Protein AF-A0A9D5JNV3-F1 (afdb_monomer)

Mean predicted aligned error: 13.71 Å

Nearest PDB structures (foldseek):
  7oz8-assembly1_AAA  TM=7.982E-01  e=1.617E-04  Bacteroides thetaiotaomicron VPI-5482
  7p24-assembly1_AAA  TM=8.445E-01  e=1.492E-03  Bacteroides thetaiotaomicron VPI-5482
  3ikv-assembly1_B  TM=6.477E-01  e=2.279E-01  Thermus thermophilus HB27
  1xcb-assembly1_B  TM=6.392E-01  e=4.090E-01  Thermus aquaticus
  3il2-assembly1_A  TM=6.819E-01  e=6.159E-01  Thermus thermophilus HB27

Foldseek 3Di:
DDPVVVQVVVVVVLLVVVLVVLVVVLVQAQEEEEEDLFVLVVVCPVSHDNVSHHYQAYEYCDCPPPPQDRPNHGYDYLLCLLVTDCVRYKYKYKAFLLCVVLVVVLCVLLVDDWDKAARARPPPVDGSRIIITIDGPDDDPPCCSLSSNSVSLSSCCLFPVPVSLVSCVVVVNCPPVNCLVVVLVVLQVVCVVPPDAFAEAEAEPPDDLCCDVCSPNPDNPHVPVNVCPVVDDDDNDDDFLDPDDLQSLLCQFQVDHCVPQQQPDDPPGAGDPPGHTVLLVVVVVFAQEAEFAQFQSCDCVRVNCPNHPYYYYHDNPDRGGNAQSSSVVVRSVSDDSPTRYYYYYYHHCNPPPVPPCSSVRPDPDPD

Solvent-accessible surface area (backbone atoms only — not comparable to full-atom values): 20911 Å² total; per-residue (Å²): 131,54,72,66,61,54,47,56,49,53,54,50,52,55,52,51,55,51,45,52,50,50,49,56,48,33,76,76,25,52,29,30,35,36,32,44,74,42,54,60,40,51,51,48,64,74,76,41,82,58,83,73,42,42,76,77,43,32,30,22,87,57,35,65,50,71,87,27,37,56,95,89,34,60,37,34,40,54,87,51,57,84,77,55,89,59,81,59,24,27,37,37,38,50,42,40,50,77,45,40,70,59,52,52,50,45,35,63,74,64,74,55,82,59,55,77,45,78,46,80,46,79,80,80,84,50,75,48,51,34,21,44,37,36,40,77,52,69,99,55,84,91,61,55,61,63,48,54,51,49,52,35,45,47,51,27,44,66,73,38,54,76,60,26,56,62,50,44,66,72,68,68,58,73,46,74,72,43,46,52,50,52,47,48,53,49,46,58,61,64,42,74,73,48,97,60,78,67,45,80,46,80,41,64,38,76,64,52,65,76,65,26,30,75,64,69,25,96,51,87,67,30,65,71,62,42,65,42,50,86,79,48,93,74,76,93,84,76,81,75,85,41,96,46,68,50,30,32,52,48,22,69,39,49,78,37,54,35,92,72,52,56,20,73,70,67,100,84,40,35,34,53,88,85,58,69,33,54,44,36,58,41,37,77,72,57,30,48,22,36,35,26,30,11,40,46,69,53,26,56,90,31,46,62,46,74,36,39,80,39,74,47,50,21,56,83,91,52,100,47,63,40,55,52,62,52,43,49,51,62,50,57,70,70,64,62,92,87,47,46,39,36,36,41,39,38,28,31,79,62,35,84,78,80,59,72,52,61,49,78,67,52,81,85,66,92,124

Secondary structure (DSSP, 8-state):
--HHHHHHHHHHHHHHHHHHHHHHHHHH-SEEEEE--SHHHHHHHHHS--TTSEEEEEE-S-TTGGGGEETTEEEE-GGGGGGS--TTEEEEEEE-GGGHHHHHHHHHHHTS-EEEEEE---SSSS---EEEEEE-----TTTHHHHHHHHHHHHHHHH-HHHHHHHHHHTT--SHHHHHHHHHHHHHHHGGGSSS--EEEEEETT--GGGSGGGT-SS---HHHHHHHTTS---S----S-SSHHHHHHHHHHSS-HHHHS--SSTT----TTS--HHHHHHHTT-EEEEEESSGGG-GGGT--TT-SEEE---SSS--PPPHHHHHHHHHHT--SSS-EEEEEEE-TTSSS---GGGTS--S---

Sequence (367 aa):
MDKEAIREFVRKECLSFIQEKINRIAERHKNIILFGAGHHAEYLLENFDFSALSIKAVVDSDPNRHSKFFFNHPILPPEKINEIDTDDTGIIIMAYESQRGMVEQLNSTLNKDMDIFTVYDKEKGESMDCSLYFYNMSKSSGNDRNILEKISAGYYTMCDYRNASGYLSKAGLEDGLLRDIENKEKIIKERFQNKRPNICLVILDCVRAKNLSCYGYGRRTSPFIDSLKSKSLFFENAFSNSNWTLPGHSTILTGKIPSHHGAWGGIKSYLSEKEERFPEVLQSKGYNTIGCFSITFMNQAFGTSKGFDFYEQGPIEDIIINPASLIMHRALEKVTSDKPFFMMLNFADAHSPFKSLMHRWGTPLAD

Structure (mmCIF, N/CA/C/O backbone):
data_AF-A0A9D5JNV3-F1
#
_entry.id   AF-A0A9D5JNV3-F1
#
loop_
_atom_site.group_PDB
_atom_site.id
_atom_site.type_symbol
_atom_site.label_atom_id
_atom_site.label_alt_id
_atom_site.label_comp_id
_atom_site.label_asym_id
_atom_site.label_entity_id
_atom_site.label_seq_id
_atom_site.pdbx_PDB_ins_code
_atom_site.Cartn_x
_atom_site.Cartn_y
_atom_site.Cartn_z
_atom_site.occupancy
_atom_site.B_iso_or_equiv
_atom_site.auth_seq_id
_atom_site.auth_comp_id
_atom_site.auth_asym_id
_atom_site.auth_atom_id
_atom_site.pdbx_PDB_model_num
ATOM 1 N N . MET A 1 1 ? 28.264 10.317 30.393 1.00 55.28 1 MET A N 1
ATOM 2 C CA . MET A 1 1 ? 27.012 9.554 30.557 1.00 55.28 1 MET A CA 1
ATOM 3 C C . MET A 1 1 ? 27.074 8.367 29.619 1.00 55.28 1 MET A C 1
ATOM 5 O O . MET A 1 1 ? 27.410 8.561 28.456 1.00 55.28 1 MET A O 1
ATOM 9 N N . ASP A 1 2 ? 26.858 7.167 30.148 1.00 70.25 2 ASP A N 1
ATOM 10 C CA . ASP A 1 2 ? 26.790 5.933 29.366 1.00 70.25 2 ASP A CA 1
ATOM 11 C C . ASP A 1 2 ? 25.653 6.029 28.334 1.00 70.25 2 ASP A C 1
ATOM 13 O O . ASP A 1 2 ? 24.608 6.620 28.615 1.00 70.25 2 ASP A O 1
ATOM 17 N N . LYS A 1 3 ? 25.857 5.478 27.133 1.00 42.06 3 LYS A N 1
ATOM 18 C CA . LYS A 1 3 ? 24.821 5.426 26.096 1.00 42.06 3 LYS A CA 1
ATOM 19 C C . LYS A 1 3 ? 23.585 4.694 26.607 1.00 42.06 3 LYS A C 1
ATOM 21 O O . LYS A 1 3 ? 22.487 5.078 26.239 1.00 42.06 3 LYS A O 1
ATOM 26 N N . GLU A 1 4 ? 23.756 3.691 27.461 1.00 46.19 4 GLU A N 1
ATOM 27 C CA . GLU A 1 4 ? 22.652 2.940 28.066 1.00 46.19 4 GLU A CA 1
ATOM 28 C C . GLU A 1 4 ? 21.863 3.782 29.082 1.00 46.19 4 GLU A C 1
ATOM 30 O O . GLU A 1 4 ? 20.638 3.823 29.033 1.00 46.19 4 GLU A O 1
ATOM 35 N N . ALA A 1 5 ? 22.551 4.593 29.887 1.00 48.00 5 ALA A N 1
ATOM 36 C CA . ALA A 1 5 ? 21.908 5.522 30.818 1.00 48.00 5 ALA A CA 1
ATOM 37 C C . ALA A 1 5 ? 21.157 6.671 30.111 1.00 48.00 5 ALA A C 1
ATOM 39 O O . ALA A 1 5 ? 20.115 7.115 30.586 1.00 48.00 5 ALA A O 1
ATOM 40 N N . ILE A 1 6 ? 21.668 7.160 28.971 1.00 43.31 6 ILE A N 1
ATOM 41 C CA . ILE A 1 6 ? 20.959 8.150 28.136 1.00 43.31 6 ILE A CA 1
ATOM 42 C C . ILE A 1 6 ? 19.683 7.542 27.549 1.00 43.31 6 ILE A C 1
ATOM 44 O O . ILE A 1 6 ? 18.651 8.206 27.515 1.00 43.31 6 ILE A O 1
ATOM 48 N N . ARG A 1 7 ? 19.760 6.288 27.100 1.00 53.19 7 ARG A N 1
ATOM 49 C CA . ARG A 1 7 ? 18.644 5.550 26.498 1.00 53.19 7 ARG A CA 1
ATOM 50 C C . ARG A 1 7 ? 17.494 5.351 27.475 1.00 53.19 7 ARG A C 1
ATOM 52 O O . ARG A 1 7 ? 16.372 5.790 27.241 1.00 53.19 7 ARG A O 1
ATOM 59 N N . GLU A 1 8 ? 17.810 4.804 28.643 1.00 56.25 8 GLU A N 1
ATOM 60 C CA . GLU A 1 8 ? 16.819 4.564 29.688 1.00 56.25 8 GLU A CA 1
ATOM 61 C C . GLU A 1 8 ? 16.176 5.867 30.191 1.00 56.25 8 GLU A C 1
ATOM 63 O O . GLU A 1 8 ? 14.972 5.909 30.456 1.00 56.25 8 GLU A O 1
ATOM 68 N N . PHE A 1 9 ? 16.945 6.960 30.232 1.00 51.31 9 PHE A N 1
ATOM 69 C CA . PHE A 1 9 ? 16.423 8.293 30.524 1.00 51.31 9 PHE A CA 1
ATOM 70 C C . PHE A 1 9 ? 15.427 8.779 29.456 1.00 51.31 9 PHE A C 1
ATOM 72 O O . PHE A 1 9 ? 14.311 9.157 29.803 1.00 51.31 9 PHE A O 1
ATOM 79 N N . VAL A 1 10 ? 15.780 8.719 28.165 1.00 49.25 10 VAL A N 1
ATOM 80 C CA . VAL A 1 10 ? 14.889 9.145 27.065 1.00 49.25 10 VAL A CA 1
ATOM 81 C C . VAL A 1 10 ? 13.609 8.311 27.035 1.00 49.25 10 VAL A C 1
ATOM 83 O O . VAL A 1 10 ? 12.517 8.872 26.946 1.00 49.25 10 VAL A O 1
ATOM 86 N N . ARG A 1 11 ? 13.720 6.986 27.183 1.00 58.88 11 ARG A N 1
ATOM 87 C CA . ARG A 1 11 ? 12.570 6.076 27.269 1.00 58.88 11 ARG A CA 1
ATOM 88 C C . ARG A 1 11 ? 11.627 6.482 28.403 1.00 58.88 11 ARG A C 1
ATOM 90 O O . ARG A 1 11 ? 10.422 6.585 28.190 1.00 58.88 11 ARG A O 1
ATOM 97 N N . LYS A 1 12 ? 12.163 6.737 29.599 1.00 66.00 12 LYS A N 1
ATOM 98 C CA . LYS A 1 12 ? 11.369 7.118 30.774 1.00 66.00 12 LYS A CA 1
ATOM 99 C C . LYS A 1 12 ? 10.653 8.459 30.586 1.00 66.00 12 LYS A C 1
ATOM 101 O O . LYS A 1 12 ? 9.480 8.560 30.937 1.00 66.00 12 LYS A O 1
ATOM 106 N N . GLU A 1 13 ? 11.318 9.449 29.993 1.00 61.69 13 GLU A N 1
ATOM 107 C CA . GLU A 1 13 ? 10.718 10.755 29.688 1.00 61.69 13 GLU A CA 1
ATOM 108 C C . GLU A 1 13 ? 9.599 10.640 28.638 1.00 61.69 13 GLU A C 1
ATOM 110 O O . GLU A 1 13 ? 8.513 11.186 28.835 1.00 61.69 13 GLU A O 1
ATOM 115 N N . CYS A 1 14 ? 9.807 9.871 27.560 1.00 59.84 14 CYS A N 1
ATOM 116 C CA . CYS A 1 14 ? 8.775 9.621 26.548 1.00 59.84 14 CYS A CA 1
ATOM 117 C C . CYS A 1 14 ? 7.548 8.917 27.140 1.00 59.84 14 CYS A C 1
ATOM 119 O O . CYS A 1 14 ? 6.417 9.340 26.893 1.00 59.84 14 CYS A O 1
ATOM 121 N N . LEU A 1 15 ? 7.763 7.874 27.949 1.00 68.12 15 LEU A N 1
ATOM 122 C CA . LEU A 1 15 ? 6.672 7.157 28.606 1.00 68.12 15 LEU A CA 1
ATOM 123 C C . LEU A 1 15 ? 5.908 8.071 29.581 1.00 68.12 15 LEU A C 1
ATOM 125 O O . LEU A 1 15 ? 4.679 8.103 29.571 1.00 68.12 15 LEU A O 1
ATOM 129 N N . SER A 1 16 ? 6.624 8.873 30.375 1.00 69.69 16 SER A N 1
ATOM 130 C CA . SER A 1 16 ? 6.013 9.833 31.301 1.00 69.69 16 SER A CA 1
ATOM 131 C C . SER A 1 16 ? 5.174 10.886 30.574 1.00 69.69 16 SER A C 1
ATOM 133 O O . SER A 1 16 ? 4.069 11.201 31.013 1.00 69.69 16 SER A O 1
ATOM 135 N N . PHE A 1 17 ? 5.666 11.409 29.447 1.00 67.75 17 PHE A N 1
ATOM 136 C CA . PHE A 1 17 ? 4.943 12.395 28.645 1.00 67.75 17 PHE A CA 1
ATOM 137 C C . PHE A 1 17 ? 3.610 11.844 28.129 1.00 67.75 17 PHE A C 1
ATOM 139 O O . PHE A 1 17 ? 2.583 12.514 28.215 1.00 67.75 17 PHE A O 1
ATOM 146 N N . ILE A 1 18 ? 3.603 10.612 27.619 1.00 67.81 18 ILE A N 1
ATOM 147 C CA . ILE A 1 18 ? 2.387 9.978 27.093 1.00 67.81 18 ILE A CA 1
ATOM 148 C C . ILE A 1 18 ? 1.414 9.649 28.226 1.00 67.81 18 ILE A C 1
ATOM 150 O O . ILE A 1 18 ? 0.221 9.921 28.092 1.00 67.81 18 ILE A O 1
ATOM 154 N N . GLN A 1 19 ? 1.908 9.150 29.363 1.00 79.06 19 GLN A N 1
ATOM 155 C CA . GLN A 1 19 ? 1.065 8.909 30.533 1.00 79.06 19 GLN A CA 1
ATOM 156 C C . GLN A 1 19 ? 0.380 10.196 31.009 1.00 79.06 19 GLN A C 1
ATOM 158 O O . GLN A 1 19 ? -0.810 10.191 31.317 1.00 79.06 19 GLN A O 1
ATOM 163 N N . GLU A 1 20 ? 1.093 11.325 31.017 1.00 77.06 20 GLU A N 1
ATOM 164 C CA . GLU A 1 20 ? 0.506 12.623 31.355 1.00 77.06 20 GLU A CA 1
ATOM 165 C C . GLU A 1 20 ? -0.632 13.000 30.392 1.00 77.06 20 GLU A C 1
ATOM 167 O O . GLU A 1 20 ? -1.662 13.526 30.815 1.00 77.06 20 GLU A O 1
ATOM 172 N N . LYS A 1 21 ? -0.491 12.702 29.095 1.00 73.12 21 LYS A N 1
ATOM 173 C CA . LYS A 1 21 ? -1.556 12.938 28.108 1.00 73.12 21 LYS A CA 1
ATOM 174 C C . LYS A 1 21 ? -2.770 12.046 28.338 1.00 73.12 21 LYS A C 1
ATOM 176 O O . LYS A 1 21 ? -3.885 12.560 28.310 1.00 73.12 21 LYS A O 1
ATOM 181 N N . ILE A 1 22 ? -2.564 10.757 28.605 1.00 76.31 22 ILE A N 1
ATOM 182 C CA . ILE A 1 22 ? -3.642 9.819 28.954 1.00 76.31 22 ILE A CA 1
ATOM 183 C C . ILE A 1 22 ? -4.392 10.323 30.194 1.00 76.31 22 ILE A C 1
ATOM 185 O O . ILE A 1 22 ? -5.620 10.389 30.185 1.00 76.31 22 ILE A O 1
ATOM 189 N N . ASN A 1 23 ? -3.670 10.793 31.213 1.00 81.56 23 ASN A N 1
ATOM 190 C CA . ASN A 1 23 ? -4.270 11.368 32.417 1.00 81.56 23 ASN A CA 1
ATOM 191 C C . ASN A 1 23 ? -5.095 12.630 32.106 1.00 81.56 23 ASN A C 1
ATOM 193 O O . ASN A 1 23 ? -6.224 12.750 32.572 1.00 81.56 23 ASN A O 1
ATOM 197 N N . ARG A 1 24 ? -4.593 13.540 31.258 1.00 77.12 24 ARG A N 1
ATOM 198 C CA . ARG A 1 24 ? -5.352 14.729 30.812 1.00 77.12 24 ARG A CA 1
ATOM 199 C C . ARG A 1 24 ? -6.612 14.370 30.020 1.00 77.12 24 ARG A C 1
ATOM 201 O O . ARG A 1 24 ? -7.600 15.099 30.082 1.00 77.12 24 ARG A O 1
ATOM 208 N N . ILE A 1 25 ? -6.584 13.279 29.252 1.00 74.06 25 ILE A N 1
ATOM 209 C CA . ILE A 1 25 ? -7.782 12.750 28.588 1.00 74.06 25 ILE A CA 1
ATOM 210 C C . ILE A 1 25 ? -8.772 12.253 29.647 1.00 74.06 25 ILE A C 1
ATOM 212 O O . ILE A 1 25 ? -9.942 12.628 29.592 1.00 74.06 25 ILE A O 1
ATOM 216 N N . ALA A 1 26 ? -8.296 11.497 30.640 1.00 76.31 26 ALA A N 1
ATOM 217 C CA . ALA A 1 26 ? -9.115 10.960 31.727 1.00 76.31 26 ALA A CA 1
ATOM 218 C C . ALA A 1 26 ? -9.750 12.042 32.620 1.00 76.31 26 ALA A C 1
ATOM 220 O O . ALA A 1 26 ? -10.846 11.846 33.140 1.00 76.31 26 ALA A O 1
ATOM 221 N N . GLU A 1 27 ? -9.111 13.206 32.761 1.00 77.69 27 GLU A N 1
ATOM 222 C CA . GLU A 1 27 ? -9.695 14.376 33.436 1.00 77.69 27 GLU A CA 1
ATOM 223 C C . GLU A 1 27 ? -10.907 14.952 32.690 1.00 77.69 27 GLU A C 1
ATOM 225 O O . GLU A 1 27 ? -11.796 15.541 33.306 1.00 77.69 27 GLU A O 1
ATOM 230 N N . ARG A 1 28 ? -10.930 14.819 31.359 1.00 73.19 28 ARG A N 1
ATOM 231 C CA . ARG A 1 28 ? -11.965 15.396 30.491 1.00 73.19 28 ARG A CA 1
ATOM 232 C C . ARG A 1 28 ? -13.079 14.411 30.163 1.00 73.19 28 ARG A C 1
ATOM 234 O O . ARG A 1 28 ? -14.209 14.847 29.987 1.00 73.19 28 ARG A O 1
ATOM 241 N N . HIS A 1 29 ? -12.750 13.125 30.052 1.00 73.56 29 HIS A N 1
ATOM 242 C CA . HIS A 1 29 ? -13.651 12.065 29.605 1.00 73.56 29 HIS A CA 1
ATOM 243 C C . HIS A 1 29 ? -13.450 10.826 30.457 1.00 73.56 29 HIS A C 1
ATOM 245 O O . HIS A 1 29 ? -12.381 10.217 30.443 1.00 73.56 29 HIS A O 1
ATOM 251 N N . LYS A 1 30 ? -14.499 10.418 31.171 1.00 75.75 30 LYS A N 1
ATOM 252 C CA . LYS A 1 30 ? -14.453 9.185 31.963 1.00 75.75 30 LYS A CA 1
ATOM 253 C C . LYS A 1 30 ? -14.650 7.944 31.097 1.00 75.75 30 LYS A C 1
ATOM 255 O O . LYS A 1 30 ? -14.140 6.882 31.442 1.00 75.75 30 LYS A O 1
ATOM 260 N N . ASN A 1 31 ? -15.386 8.062 29.995 1.00 84.69 31 ASN A N 1
ATOM 261 C CA . ASN A 1 31 ? -15.686 6.960 29.087 1.00 84.69 31 ASN A CA 1
ATOM 262 C C . ASN A 1 31 ? -14.857 7.103 27.805 1.00 84.69 31 ASN A C 1
ATOM 264 O O . ASN A 1 31 ? -14.714 8.212 27.294 1.00 84.69 31 ASN A O 1
ATOM 268 N N . ILE A 1 32 ? -14.335 5.999 27.263 1.00 85.81 32 ILE A N 1
ATOM 269 C CA . ILE A 1 32 ? -13.623 5.998 25.976 1.00 85.81 32 ILE A CA 1
ATOM 270 C C . ILE A 1 32 ? -14.018 4.829 25.073 1.00 85.81 32 ILE A C 1
ATOM 272 O O . ILE A 1 32 ? -14.306 3.728 25.546 1.00 85.81 32 ILE A O 1
ATOM 276 N N . ILE A 1 33 ? -13.973 5.060 23.762 1.00 86.12 33 ILE A N 1
ATOM 277 C CA . ILE A 1 33 ? -13.996 4.020 22.729 1.00 86.12 33 ILE A CA 1
ATOM 278 C C . ILE A 1 33 ? -12.603 3.927 22.115 1.00 86.12 33 ILE A C 1
ATOM 280 O O . ILE A 1 33 ? -12.022 4.933 21.706 1.00 86.12 33 ILE A O 1
ATOM 284 N N . LEU A 1 34 ? -12.084 2.708 22.040 1.00 87.81 34 LEU A N 1
ATOM 285 C CA . LEU A 1 34 ? -10.804 2.407 21.417 1.00 87.81 34 LEU A CA 1
ATOM 286 C C . LEU A 1 34 ? -11.029 1.933 19.979 1.00 87.81 34 LEU A C 1
ATOM 288 O O . LEU A 1 34 ? -11.764 0.974 19.767 1.00 87.81 34 LEU A O 1
ATOM 292 N N . PHE A 1 35 ? -10.382 2.563 19.001 1.00 84.88 35 PHE A N 1
ATOM 293 C CA . PHE A 1 35 ? -10.287 2.059 17.629 1.00 84.88 35 PHE A CA 1
ATOM 294 C C . PHE A 1 35 ? -8.894 1.476 17.397 1.00 84.88 35 PHE A C 1
ATOM 296 O O . PHE A 1 35 ? -7.894 2.162 17.599 1.00 84.88 35 PHE A O 1
ATOM 303 N N . GLY A 1 36 ? -8.831 0.226 16.948 1.00 82.44 36 GLY A N 1
ATOM 304 C CA . GLY A 1 36 ? -7.608 -0.561 16.854 1.00 82.44 36 GLY A CA 1
ATOM 305 C C . GLY A 1 36 ? -7.457 -1.532 18.019 1.00 82.44 36 GLY A C 1
ATOM 306 O O . GLY A 1 36 ? -7.355 -1.137 19.171 1.00 82.44 36 GLY A O 1
ATOM 307 N N . ALA A 1 37 ? -7.376 -2.817 17.705 1.00 82.25 37 ALA A N 1
ATOM 308 C CA . ALA A 1 37 ? -7.015 -3.892 18.628 1.00 82.25 37 ALA A CA 1
ATOM 309 C C . ALA A 1 37 ? -5.745 -4.623 18.160 1.00 82.25 37 ALA A C 1
ATOM 311 O O . ALA A 1 37 ? -5.464 -5.741 18.581 1.00 82.25 37 ALA A O 1
ATOM 312 N N . GLY A 1 38 ? -4.981 -4.024 17.242 1.00 72.19 38 GLY A N 1
ATOM 313 C CA . GLY A 1 38 ? -3.711 -4.576 16.776 1.00 72.19 38 GLY A CA 1
ATOM 314 C C . GLY A 1 38 ? -2.644 -4.620 17.874 1.00 72.19 38 GLY A C 1
ATOM 315 O O . GLY A 1 38 ? -2.804 -4.076 18.962 1.00 72.19 38 GLY A O 1
ATOM 316 N N . HIS A 1 39 ? -1.506 -5.235 17.573 1.00 61.22 39 HIS A N 1
ATOM 317 C CA . HIS A 1 39 ? -0.412 -5.383 18.538 1.00 61.22 39 HIS A CA 1
ATOM 318 C C . HIS A 1 39 ? 0.183 -4.035 19.001 1.00 61.22 39 HIS A C 1
ATOM 320 O O . HIS A 1 39 ? 0.752 -3.930 20.085 1.00 61.22 39 HIS A O 1
ATOM 326 N N . HIS A 1 40 ? 0.063 -2.971 18.199 1.00 65.31 40 HIS A N 1
ATOM 327 C CA . HIS A 1 40 ? 0.419 -1.612 18.627 1.00 65.31 40 HIS A CA 1
ATOM 328 C C . HIS A 1 40 ? -0.471 -1.126 19.778 1.00 65.31 40 HIS A C 1
ATOM 330 O O . HIS A 1 40 ? 0.027 -0.480 20.696 1.00 65.31 40 HIS A O 1
ATOM 336 N N . ALA A 1 41 ? -1.755 -1.494 19.769 1.00 74.88 41 ALA A N 1
ATOM 337 C CA . ALA A 1 41 ? -2.677 -1.222 20.863 1.00 74.88 41 ALA A CA 1
ATOM 338 C C . ALA A 1 41 ? -2.367 -2.084 22.102 1.00 74.88 41 ALA A C 1
ATOM 340 O O . ALA A 1 41 ? -2.459 -1.574 23.215 1.00 74.88 41 ALA A O 1
ATOM 341 N N . GLU A 1 42 ? -1.960 -3.355 21.936 1.00 73.50 42 GLU A N 1
ATOM 342 C CA . GLU A 1 42 ? -1.535 -4.208 23.069 1.00 73.50 42 GLU A CA 1
ATOM 343 C C . GLU A 1 42 ? -0.377 -3.568 23.812 1.00 73.50 42 GLU A C 1
ATOM 345 O O . GLU A 1 42 ? -0.438 -3.366 25.021 1.00 73.50 42 GLU A O 1
ATOM 350 N N . TYR A 1 43 ? 0.642 -3.165 23.057 1.00 70.19 43 TYR A N 1
ATOM 351 C CA . TYR A 1 43 ? 1.813 -2.528 23.623 1.00 70.19 43 TYR A CA 1
ATOM 352 C C . TYR A 1 43 ? 1.448 -1.267 24.418 1.00 70.19 43 TYR A C 1
ATOM 354 O O . TYR A 1 43 ? 1.973 -1.057 25.512 1.00 70.19 43 TYR A O 1
ATOM 362 N N . LEU A 1 44 ? 0.551 -0.425 23.887 1.00 71.69 44 LEU A N 1
ATOM 363 C CA . LEU A 1 44 ? 0.085 0.766 24.596 1.00 71.69 44 LEU A CA 1
ATOM 364 C C . LEU A 1 44 ? -0.576 0.398 25.931 1.00 71.69 44 LEU A C 1
ATOM 366 O O . LEU A 1 44 ? -0.219 0.959 26.962 1.00 71.69 44 LEU A O 1
ATOM 370 N N . LEU A 1 45 ? -1.502 -0.559 25.932 1.00 75.50 45 LEU A N 1
ATOM 371 C CA . LEU A 1 45 ? -2.211 -0.969 27.146 1.00 75.50 45 LEU A CA 1
ATOM 372 C C . LEU A 1 45 ? -1.314 -1.708 28.157 1.00 75.50 45 LEU A C 1
ATOM 374 O O . LEU A 1 45 ? -1.595 -1.677 29.351 1.00 75.50 45 LEU A O 1
ATOM 378 N N . GLU A 1 46 ? -0.230 -2.347 27.711 1.00 75.25 46 GLU A N 1
ATOM 379 C CA . GLU A 1 46 ? 0.761 -2.983 28.592 1.00 75.25 46 GLU A CA 1
ATOM 380 C C . GLU A 1 46 ? 1.736 -1.987 29.233 1.00 75.25 46 GLU A C 1
ATOM 382 O O . GLU A 1 46 ? 2.257 -2.244 30.319 1.00 75.25 46 GLU A O 1
ATOM 387 N N . ASN A 1 47 ? 2.033 -0.874 28.554 1.00 72.12 47 ASN A N 1
ATOM 388 C CA . ASN A 1 47 ? 3.091 0.059 28.962 1.00 72.12 47 ASN A CA 1
ATOM 389 C C . ASN A 1 47 ? 2.567 1.369 29.555 1.00 72.12 47 ASN A C 1
ATOM 391 O O . ASN A 1 47 ? 3.353 2.121 30.134 1.00 72.12 47 ASN A O 1
ATOM 395 N N . PHE A 1 48 ? 1.272 1.643 29.424 1.00 77.88 48 PHE A N 1
ATOM 396 C CA . PHE A 1 48 ? 0.633 2.834 29.964 1.00 77.88 48 PHE A CA 1
ATOM 397 C C . PHE A 1 48 ? -0.570 2.464 30.824 1.00 77.88 48 PHE A C 1
ATOM 399 O O . PHE A 1 48 ? -1.274 1.489 30.573 1.00 77.88 48 PHE A O 1
ATOM 406 N N . ASP A 1 49 ? -0.816 3.273 31.845 1.00 81.56 49 ASP A N 1
ATOM 407 C CA . ASP A 1 49 ? -1.937 3.109 32.750 1.00 81.56 49 ASP A CA 1
ATOM 408 C C . ASP A 1 49 ? -3.194 3.767 32.168 1.00 81.56 49 ASP A C 1
ATOM 410 O O . ASP A 1 49 ? -3.316 4.993 32.118 1.00 81.56 49 ASP A O 1
ATOM 414 N N . PHE A 1 50 ? -4.135 2.928 31.739 1.00 82.31 50 PHE A N 1
ATOM 415 C CA . PHE A 1 50 ? -5.470 3.327 31.293 1.00 82.31 50 PHE A CA 1
ATOM 416 C C . PHE A 1 50 ? -6.536 3.150 32.387 1.00 82.31 50 PHE A C 1
ATOM 418 O O . PHE A 1 50 ? -7.716 3.340 32.113 1.00 82.31 50 PHE A O 1
ATOM 425 N N . SER A 1 51 ? -6.170 2.804 33.628 1.00 82.25 51 SER A N 1
ATOM 426 C CA . SER A 1 51 ? -7.129 2.500 34.706 1.00 82.25 51 SER A CA 1
ATOM 427 C C . SER A 1 51 ? -8.041 3.673 35.082 1.00 82.25 51 SER A C 1
ATOM 429 O O . SER A 1 51 ? -9.150 3.467 35.577 1.00 82.25 51 SER A O 1
ATOM 431 N N . ALA A 1 52 ? -7.603 4.905 34.807 1.00 81.94 52 ALA A N 1
ATOM 432 C CA . ALA A 1 52 ? -8.403 6.113 34.982 1.00 81.94 52 ALA A CA 1
ATOM 433 C C . ALA A 1 52 ? -9.547 6.247 33.952 1.00 81.94 52 ALA A C 1
ATOM 435 O O . ALA A 1 52 ? -10.453 7.058 34.144 1.00 81.94 52 ALA A O 1
ATOM 436 N N . LEU A 1 53 ? -9.520 5.457 32.874 1.00 84.31 53 LEU A N 1
ATOM 437 C CA . LEU A 1 53 ? -10.459 5.501 31.757 1.00 84.31 53 LEU A CA 1
ATOM 438 C C . LEU A 1 53 ? -11.402 4.288 31.791 1.00 84.31 53 LEU A C 1
ATOM 440 O O . LEU A 1 53 ? -10.989 3.147 31.978 1.00 84.31 53 LEU A O 1
ATOM 444 N N . SER A 1 54 ? -12.695 4.516 31.562 1.00 87.00 54 SER A N 1
ATOM 445 C CA . SER A 1 54 ? -13.689 3.455 31.383 1.00 87.00 54 SER A CA 1
ATOM 446 C C . SER A 1 54 ? -13.822 3.113 29.899 1.00 87.00 54 SER A C 1
ATOM 448 O O . SER A 1 54 ? -14.497 3.817 29.147 1.00 87.00 54 SER A O 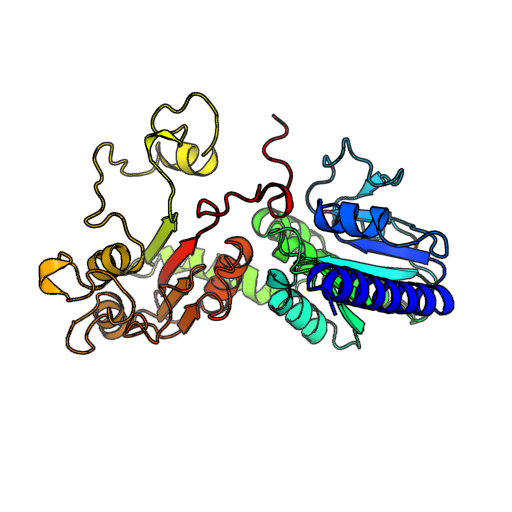1
ATOM 450 N N . ILE A 1 55 ? -13.185 2.021 29.472 1.00 88.19 55 ILE A N 1
ATOM 451 C CA . ILE A 1 55 ? -13.296 1.517 28.097 1.00 88.19 55 ILE A CA 1
ATOM 452 C C . ILE A 1 55 ? -14.706 0.956 27.880 1.00 88.19 55 ILE A C 1
ATOM 454 O O . ILE A 1 55 ? -15.087 -0.066 28.455 1.00 88.19 55 ILE A O 1
ATOM 458 N N . LYS A 1 56 ? -15.499 1.643 27.053 1.00 86.31 56 LYS A N 1
ATOM 459 C CA . LYS A 1 56 ? -16.872 1.247 26.702 1.00 86.31 56 LYS A CA 1
ATOM 460 C C . LYS A 1 56 ? -16.905 0.207 25.601 1.00 86.31 56 LYS A C 1
ATOM 462 O O . LYS A 1 56 ? -17.738 -0.694 25.634 1.00 86.31 56 LYS A O 1
ATOM 467 N N . ALA A 1 57 ? -15.998 0.337 24.643 1.00 87.94 57 ALA A N 1
ATOM 468 C CA . ALA A 1 57 ? -15.901 -0.558 23.509 1.00 87.94 57 ALA A CA 1
ATOM 469 C C . ALA A 1 57 ? -14.500 -0.525 22.904 1.00 87.94 57 ALA A C 1
ATOM 471 O O . ALA A 1 57 ? -13.794 0.485 22.978 1.00 87.94 57 ALA A O 1
ATOM 472 N N . VAL A 1 58 ? -14.154 -1.633 22.257 1.00 89.81 58 VAL A N 1
ATOM 473 C CA . VAL A 1 58 ? -13.000 -1.753 21.372 1.00 89.81 58 VAL A CA 1
ATOM 474 C C . VAL A 1 58 ? -13.533 -2.066 19.983 1.00 89.81 58 VAL A C 1
ATOM 476 O O . VAL A 1 58 ? -14.366 -2.956 19.833 1.00 89.81 58 VAL A O 1
ATOM 479 N N . VAL A 1 59 ? -13.072 -1.331 18.979 1.00 88.31 59 VAL A N 1
ATOM 480 C CA . VAL A 1 59 ? -13.507 -1.446 17.589 1.00 88.31 59 VAL A CA 1
ATOM 481 C C . VAL A 1 59 ? -12.302 -1.778 16.721 1.00 88.31 59 VAL A C 1
ATOM 483 O O . VAL A 1 59 ? -11.312 -1.053 16.744 1.00 88.31 59 VAL A O 1
ATOM 486 N N . ASP A 1 60 ? -12.364 -2.862 15.953 1.00 85.94 60 ASP A N 1
ATOM 487 C CA . ASP A 1 60 ? -11.293 -3.268 15.030 1.00 85.94 60 ASP A CA 1
ATOM 488 C C . ASP A 1 60 ? -11.891 -3.838 13.746 1.00 85.94 60 ASP A C 1
ATOM 490 O O . ASP A 1 60 ? -12.999 -4.374 13.752 1.00 85.94 60 ASP A O 1
ATOM 494 N N . SER A 1 61 ? -11.150 -3.751 12.640 1.00 78.50 61 SER A N 1
ATOM 495 C CA . SER A 1 61 ? -11.587 -4.330 11.367 1.00 78.50 61 SER A CA 1
ATOM 496 C C . SER A 1 61 ? -11.694 -5.859 11.407 1.00 78.50 61 SER A C 1
ATOM 498 O O . SER A 1 61 ? -12.439 -6.432 10.615 1.00 78.50 61 SER A O 1
ATOM 500 N N . ASP A 1 62 ? -10.958 -6.514 12.312 1.00 79.31 62 ASP A N 1
ATOM 501 C CA . ASP A 1 62 ? -11.027 -7.952 12.568 1.00 79.31 62 ASP A CA 1
ATOM 502 C C . ASP A 1 62 ? -11.687 -8.226 13.938 1.00 79.31 62 ASP A C 1
ATOM 504 O O . ASP A 1 62 ? -10.998 -8.266 14.962 1.00 79.31 62 ASP A O 1
ATOM 508 N N . PRO A 1 63 ? -13.013 -8.466 13.993 1.00 80.62 63 PRO A N 1
ATOM 509 C CA . PRO A 1 63 ? -13.713 -8.759 15.246 1.00 80.62 63 PRO A CA 1
ATOM 510 C C . PRO A 1 63 ? -13.356 -10.128 15.844 1.00 80.62 63 PRO A C 1
ATOM 512 O O . PRO A 1 63 ? -13.729 -10.415 16.979 1.00 80.62 63 PRO A O 1
ATOM 515 N N . ASN A 1 64 ? -12.672 -11.003 15.096 1.00 77.12 64 ASN A N 1
ATOM 516 C CA . ASN A 1 64 ? -12.232 -12.309 15.592 1.00 77.12 64 ASN A CA 1
ATOM 517 C C . ASN A 1 64 ? -10.818 -12.273 16.176 1.00 77.12 64 ASN A C 1
ATOM 519 O O . ASN A 1 64 ? -10.385 -13.259 16.784 1.00 77.12 64 ASN A O 1
ATOM 523 N N . ARG A 1 65 ? -10.114 -11.146 16.034 1.00 75.50 65 ARG A N 1
ATOM 524 C CA . ARG A 1 65 ? -8.804 -10.924 16.639 1.00 75.50 65 ARG A CA 1
ATOM 525 C C . ARG A 1 65 ? -8.845 -11.224 18.139 1.00 75.50 65 ARG A C 1
ATOM 527 O O . ARG A 1 65 ? -9.866 -11.020 18.791 1.00 75.50 65 ARG A O 1
ATOM 534 N N . HIS A 1 66 ? -7.746 -11.739 18.693 1.00 73.38 66 HIS A N 1
ATOM 535 C CA . HIS A 1 66 ? -7.615 -12.018 20.133 1.00 73.38 66 HIS A CA 1
ATOM 536 C C . HIS A 1 66 ? -8.728 -12.906 20.703 1.00 73.38 66 HIS A C 1
ATOM 538 O O . HIS A 1 66 ? -9.177 -12.733 21.832 1.00 73.38 66 HIS A O 1
ATOM 544 N N . SER A 1 67 ? -9.223 -13.860 19.910 1.00 76.75 67 SER A N 1
ATOM 545 C CA . SER A 1 67 ? -10.378 -14.686 20.293 1.00 76.75 67 SER A CA 1
ATOM 546 C C . SER A 1 67 ? -11.627 -13.856 20.639 1.00 76.75 67 SER A C 1
ATOM 548 O O . SER A 1 67 ? -12.429 -14.270 21.476 1.00 76.75 67 SER A O 1
ATOM 550 N N . LYS A 1 68 ? -11.807 -12.713 19.956 1.00 80.31 68 LYS A N 1
ATOM 551 C CA . LYS A 1 68 ? -12.906 -11.734 20.079 1.00 80.31 68 LYS A CA 1
ATOM 552 C C . LYS A 1 68 ? -12.832 -10.777 21.268 1.00 80.31 68 LYS A C 1
ATOM 554 O O . LYS A 1 68 ? -13.743 -9.966 21.424 1.00 80.31 68 LYS A O 1
ATOM 559 N N . PHE A 1 69 ? -11.792 -10.844 22.099 1.00 83.81 69 PHE A N 1
ATOM 560 C CA . PHE A 1 69 ? -11.665 -9.985 23.277 1.00 83.81 69 PHE A CA 1
ATOM 561 C C . PHE A 1 69 ? -10.314 -9.289 23.327 1.00 83.81 69 PHE A C 1
ATOM 563 O O . PHE A 1 69 ? -9.274 -9.919 23.206 1.00 83.81 69 PHE A O 1
ATOM 570 N N . PHE A 1 70 ? -10.330 -7.991 23.598 1.00 82.88 70 PHE A N 1
ATOM 571 C CA . PHE A 1 70 ? -9.146 -7.174 23.796 1.00 82.88 70 PHE A CA 1
ATOM 572 C C . PHE A 1 70 ? -9.161 -6.596 25.210 1.00 82.88 70 PHE A C 1
ATOM 574 O O . PHE A 1 70 ? -10.066 -5.837 25.549 1.00 82.88 70 PHE A O 1
ATOM 581 N N . PHE A 1 71 ? -8.212 -7.004 26.061 1.00 79.81 71 PHE A N 1
ATOM 582 C CA . PHE A 1 71 ? -8.153 -6.602 27.479 1.00 79.81 71 PHE A CA 1
ATOM 583 C C . PHE A 1 71 ? -9.498 -6.762 28.218 1.00 79.81 71 PHE A C 1
ATOM 585 O O . PHE A 1 71 ? -9.938 -5.878 28.943 1.00 79.81 71 PHE A O 1
ATOM 592 N N . ASN A 1 72 ? -10.159 -7.912 28.037 1.00 82.81 72 ASN A N 1
ATOM 593 C CA . ASN A 1 72 ? -11.486 -8.245 28.589 1.00 82.81 72 ASN A CA 1
ATOM 594 C C . ASN A 1 72 ? -12.678 -7.467 28.002 1.00 82.81 72 ASN A C 1
ATOM 596 O O . ASN A 1 72 ? -13.805 -7.650 28.464 1.00 82.81 72 ASN A O 1
ATOM 600 N N . HIS A 1 73 ? -12.473 -6.667 26.957 1.00 85.19 73 HIS A N 1
ATOM 601 C CA . HIS A 1 73 ? -13.549 -6.001 26.226 1.00 85.19 73 HIS A CA 1
ATOM 602 C C . HIS A 1 73 ? -13.835 -6.729 24.910 1.00 85.19 73 HIS A C 1
ATOM 604 O O . HIS A 1 73 ? -12.892 -7.084 24.204 1.00 85.19 73 HIS A O 1
ATOM 610 N N . PRO A 1 74 ? -15.106 -6.974 24.548 1.00 85.19 74 PRO A N 1
ATOM 611 C CA . PRO A 1 74 ? -15.426 -7.558 23.253 1.00 85.19 74 PRO A CA 1
ATOM 612 C C . PRO A 1 74 ? -14.972 -6.622 22.130 1.00 85.19 74 PRO A C 1
ATOM 614 O O . PRO A 1 74 ? -15.176 -5.408 22.203 1.00 85.19 74 PRO A O 1
ATOM 617 N N . ILE A 1 75 ? -14.378 -7.198 21.088 1.00 87.06 75 ILE A N 1
ATOM 618 C CA . ILE A 1 75 ? -14.025 -6.469 19.874 1.00 87.06 75 ILE A CA 1
ATOM 619 C C . ILE A 1 75 ? -15.274 -6.388 19.007 1.00 87.06 75 ILE A C 1
ATOM 621 O O . ILE A 1 75 ? -15.808 -7.396 18.537 1.00 87.06 75 ILE A O 1
ATOM 625 N N . LEU A 1 76 ? -15.754 -5.169 18.815 1.00 88.56 76 LEU A N 1
ATOM 626 C CA . LEU A 1 76 ? -16.868 -4.880 17.939 1.00 88.56 76 LEU A CA 1
ATOM 627 C C . LEU A 1 76 ? -16.341 -4.612 16.527 1.00 88.56 76 LEU A C 1
ATOM 629 O O . LEU A 1 76 ? -15.349 -3.900 16.358 1.00 88.56 76 LEU A O 1
ATOM 633 N N . PRO A 1 77 ? -17.001 -5.152 15.497 1.00 84.81 77 PRO A N 1
ATOM 634 C CA . PRO A 1 77 ? -16.722 -4.733 14.142 1.00 84.81 77 PRO A CA 1
ATOM 635 C C . PRO A 1 77 ? -17.228 -3.284 13.953 1.00 84.81 77 PRO A C 1
ATOM 637 O O . PRO A 1 77 ? -18.165 -2.869 14.655 1.00 84.81 77 PRO A O 1
ATOM 640 N N . PRO A 1 78 ? -16.639 -2.490 13.042 1.00 79.88 78 PRO A N 1
ATOM 641 C CA . PRO A 1 78 ? -16.926 -1.057 12.930 1.00 79.88 78 PRO A CA 1
ATOM 642 C C . PRO A 1 78 ? -18.400 -0.738 12.635 1.00 79.88 78 PRO A C 1
ATOM 644 O O . PRO A 1 78 ? -18.885 0.335 12.995 1.00 79.88 78 PRO A O 1
ATOM 647 N N . GLU A 1 79 ? -19.146 -1.694 12.079 1.00 78.00 79 GLU A N 1
ATOM 648 C CA . GLU A 1 79 ? -20.578 -1.591 11.789 1.00 78.00 79 GLU A CA 1
ATOM 649 C C . GLU A 1 79 ? -21.469 -1.544 13.028 1.00 78.00 79 GLU A C 1
ATOM 651 O O . GLU A 1 79 ? -22.606 -1.077 12.967 1.00 78.00 79 GLU A O 1
ATOM 656 N N . LYS A 1 80 ? -20.959 -2.020 14.164 1.00 83.94 80 LYS A N 1
ATOM 657 C CA . LYS A 1 80 ? -21.677 -2.041 15.440 1.00 83.94 80 LYS A CA 1
ATOM 658 C C . LYS A 1 80 ? -21.407 -0.802 16.290 1.00 83.94 80 LYS A C 1
ATOM 660 O O . LYS A 1 80 ? -21.877 -0.740 17.421 1.00 83.94 80 LYS A O 1
ATOM 665 N N . ILE A 1 81 ? -20.707 0.206 15.756 1.00 78.19 81 ILE A N 1
ATOM 666 C CA . ILE A 1 81 ? -20.388 1.439 16.493 1.00 78.19 81 ILE A CA 1
ATOM 667 C C . ILE A 1 81 ? -21.645 2.138 17.041 1.00 78.19 81 ILE A C 1
ATOM 669 O O . ILE A 1 81 ? -21.635 2.673 18.144 1.00 78.19 81 ILE A O 1
ATOM 673 N N . ASN A 1 82 ? -22.758 2.050 16.311 1.00 74.94 82 ASN A N 1
ATOM 674 C CA . ASN A 1 82 ? -24.041 2.648 16.686 1.00 74.94 82 ASN A CA 1
ATOM 675 C C . ASN A 1 82 ? -24.767 1.935 17.836 1.00 74.94 82 ASN A C 1
ATOM 677 O O . ASN A 1 82 ? -25.757 2.464 18.348 1.00 74.94 82 ASN A O 1
ATOM 681 N N . GLU A 1 83 ? -24.314 0.737 18.214 1.00 79.81 83 GLU A N 1
ATOM 682 C CA . GLU A 1 83 ? -24.838 -0.019 19.356 1.00 79.81 83 GLU A CA 1
ATOM 683 C C . GLU A 1 83 ? -24.230 0.463 20.688 1.00 79.81 83 GLU A C 1
ATOM 685 O O . GLU A 1 83 ? -24.700 0.061 21.752 1.00 79.81 83 GLU A O 1
ATOM 690 N N . ILE A 1 84 ? -23.198 1.317 20.646 1.00 77.69 84 ILE A N 1
ATOM 691 C CA . ILE A 1 84 ? -22.454 1.777 21.822 1.00 77.69 84 ILE A CA 1
ATOM 692 C C . ILE A 1 84 ? -23.076 3.067 22.366 1.00 77.69 84 ILE A C 1
ATOM 694 O O . ILE A 1 84 ? -23.372 3.997 21.616 1.00 77.69 84 ILE A O 1
ATOM 698 N N . ASP A 1 85 ? -23.241 3.131 23.687 1.00 73.50 85 ASP A N 1
ATOM 6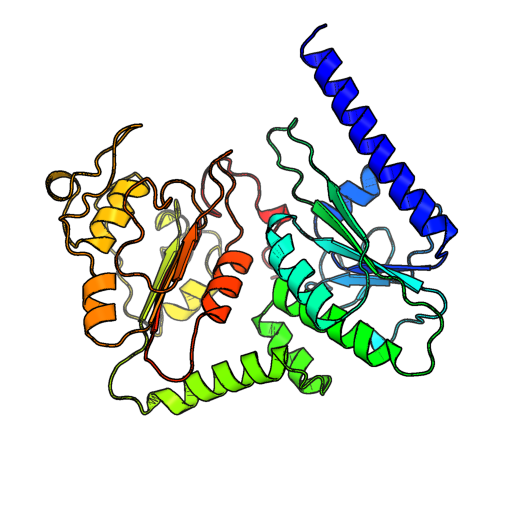99 C CA . ASP A 1 85 ? -23.596 4.364 24.389 1.00 73.50 85 ASP A CA 1
ATOM 700 C C . ASP A 1 85 ? -22.408 5.334 24.383 1.00 73.50 85 ASP A C 1
ATOM 702 O O . ASP A 1 85 ? -21.316 5.002 24.852 1.00 73.50 85 ASP A O 1
ATOM 706 N N . THR A 1 86 ? -22.624 6.517 23.815 1.00 71.00 86 THR A N 1
ATOM 707 C CA . THR A 1 86 ? -21.577 7.505 23.537 1.00 71.00 86 THR A CA 1
ATOM 708 C C . THR A 1 86 ? -21.704 8.762 24.390 1.00 71.00 86 THR A C 1
ATOM 710 O O . THR A 1 86 ? -21.000 9.741 24.139 1.00 71.00 86 THR A O 1
ATOM 713 N N . ASP A 1 87 ? -22.583 8.760 25.394 1.00 70.19 87 ASP A N 1
ATOM 714 C CA . ASP A 1 87 ? -22.700 9.879 26.324 1.00 70.19 87 ASP A CA 1
ATOM 715 C C . ASP A 1 87 ? -21.378 10.078 27.090 1.00 70.19 87 ASP A C 1
ATOM 717 O O . ASP A 1 87 ? -20.841 9.160 27.720 1.00 70.19 87 ASP A O 1
ATOM 721 N N . ASP A 1 88 ? -20.832 11.299 27.011 1.00 69.31 88 ASP A N 1
ATOM 722 C CA . ASP A 1 88 ? -19.582 11.707 27.678 1.00 69.31 88 ASP A CA 1
ATOM 723 C C . ASP A 1 88 ? -18.387 10.785 27.353 1.00 69.31 88 ASP A C 1
ATOM 725 O O . ASP A 1 88 ? -17.611 10.392 28.229 1.00 69.31 88 ASP A O 1
ATOM 729 N N . THR A 1 89 ? -18.304 10.354 26.088 1.00 75.25 89 THR A N 1
ATOM 730 C CA . THR A 1 89 ? -17.352 9.338 25.628 1.00 75.25 89 THR A CA 1
ATOM 731 C C . THR A 1 89 ? -16.328 9.914 24.655 1.00 75.25 89 THR A C 1
ATOM 733 O O . THR A 1 89 ? -16.666 10.325 23.550 1.00 75.25 89 THR A O 1
ATOM 736 N N . GLY A 1 90 ? -15.051 9.900 25.030 1.00 76.12 90 GLY A N 1
ATOM 737 C CA . GLY A 1 90 ? -13.948 10.213 24.124 1.00 76.12 90 GLY A CA 1
ATOM 738 C C . GLY A 1 90 ? -13.649 9.063 23.159 1.00 76.12 90 GLY A C 1
ATOM 739 O O . GLY A 1 90 ? -13.979 7.908 23.419 1.00 76.12 90 GLY A O 1
ATOM 740 N N . ILE A 1 91 ? -12.983 9.353 22.046 1.00 79.19 91 ILE A N 1
ATOM 741 C CA . ILE A 1 91 ? -12.507 8.321 21.118 1.00 79.19 91 ILE A CA 1
ATOM 742 C C . ILE A 1 91 ? -10.989 8.381 21.068 1.00 79.19 91 ILE A C 1
ATOM 744 O O . ILE A 1 91 ? -10.413 9.460 20.950 1.00 79.19 91 ILE A O 1
ATOM 748 N N . ILE A 1 92 ? -10.352 7.218 21.137 1.00 80.38 92 ILE A N 1
ATOM 749 C CA . ILE A 1 92 ? -8.920 7.057 20.917 1.00 80.38 92 ILE A CA 1
ATOM 750 C C . ILE A 1 92 ? -8.745 6.142 19.712 1.00 80.38 92 ILE A C 1
ATOM 752 O O . ILE A 1 92 ? -9.092 4.963 19.766 1.00 80.38 92 ILE A O 1
ATOM 756 N N . ILE A 1 93 ? -8.184 6.673 18.630 1.00 77.75 93 ILE A N 1
ATOM 757 C CA . ILE A 1 93 ? -7.738 5.864 17.497 1.00 77.75 93 ILE A CA 1
ATOM 758 C C . ILE A 1 93 ? -6.278 5.512 17.738 1.00 77.75 93 ILE A C 1
ATOM 760 O O . ILE A 1 93 ? -5.432 6.396 17.844 1.00 77.75 93 ILE A O 1
ATOM 764 N N . MET A 1 94 ? -5.992 4.220 17.835 1.00 79.31 94 MET A N 1
ATOM 765 C CA . MET A 1 94 ? -4.643 3.678 17.884 1.00 79.31 94 MET A CA 1
ATOM 766 C C . MET A 1 94 ? -4.305 3.204 16.480 1.00 79.31 94 MET A C 1
ATOM 768 O O . MET A 1 94 ? -4.806 2.180 16.007 1.00 79.31 94 MET A O 1
ATOM 772 N N . ALA A 1 95 ? -3.468 3.969 15.797 1.00 68.38 95 ALA A N 1
ATOM 773 C CA . ALA A 1 95 ? -3.034 3.669 14.440 1.00 68.38 95 ALA A CA 1
ATOM 774 C C . ALA A 1 95 ? -1.517 3.781 14.344 1.00 68.38 95 ALA A C 1
ATOM 776 O O . ALA A 1 95 ? -0.872 4.357 15.217 1.00 68.38 95 ALA A O 1
ATOM 777 N N . TYR A 1 96 ? -0.943 3.243 13.278 1.00 62.78 96 TYR A N 1
ATOM 778 C CA . TYR A 1 96 ? 0.466 3.465 12.994 1.00 62.78 96 TYR A CA 1
ATOM 779 C C . TYR A 1 96 ? 0.697 4.947 12.614 1.00 62.78 96 TYR A C 1
ATOM 781 O O . TYR A 1 96 ? -0.116 5.532 11.910 1.00 62.78 96 TYR A O 1
ATOM 789 N N . GLU A 1 97 ? 1.801 5.572 13.022 1.00 55.34 97 GLU A N 1
ATOM 790 C CA . GLU A 1 97 ? 2.314 6.838 12.455 1.00 55.34 97 GLU A CA 1
ATOM 791 C C . GLU A 1 97 ? 2.461 6.768 10.926 1.00 55.34 97 GLU A C 1
ATOM 793 O O . GLU A 1 97 ? 2.189 7.746 10.235 1.00 55.34 97 GLU A O 1
ATOM 798 N N . SER A 1 98 ? 2.789 5.612 10.344 1.00 50.47 98 SER A N 1
ATOM 799 C CA . SER A 1 98 ? 2.698 5.445 8.886 1.00 50.47 98 SER A CA 1
ATOM 800 C C . SER A 1 98 ? 1.276 5.689 8.348 1.00 50.47 98 SER A C 1
ATOM 802 O O . SER A 1 98 ? 1.115 6.137 7.217 1.00 50.47 98 SER A O 1
ATOM 804 N N . GLN A 1 99 ? 0.235 5.508 9.158 1.00 54.50 99 GLN A N 1
ATOM 805 C CA . GLN A 1 99 ? -1.154 5.841 8.823 1.00 54.50 99 GLN A CA 1
ATOM 806 C C . GLN A 1 99 ? -1.524 7.301 9.147 1.00 54.50 99 GLN A C 1
ATOM 808 O O . GLN A 1 99 ? -2.653 7.709 8.876 1.00 54.50 99 GLN A O 1
ATOM 813 N N . ARG A 1 100 ? -0.593 8.134 9.640 1.00 59.59 100 ARG A N 1
ATOM 814 C CA . ARG A 1 100 ? -0.856 9.527 10.040 1.00 59.59 100 ARG A CA 1
ATOM 815 C C . ARG A 1 100 ? -1.527 10.365 8.969 1.00 59.59 100 ARG A C 1
ATOM 817 O O . ARG A 1 100 ? -2.486 11.055 9.280 1.00 59.59 100 ARG A O 1
ATOM 824 N N . GLY A 1 101 ? -1.078 10.271 7.717 1.00 54.25 101 GLY A N 1
ATOM 825 C CA . GLY A 1 101 ? -1.699 11.024 6.621 1.00 54.25 101 GLY A CA 1
ATOM 826 C C . GLY A 1 101 ? -3.184 10.685 6.434 1.00 54.25 101 GLY A C 1
ATOM 827 O O . GLY A 1 101 ? -3.982 11.565 6.131 1.00 54.25 101 GLY A O 1
ATOM 828 N N . MET A 1 102 ? -3.572 9.430 6.688 1.00 57.25 102 MET A N 1
ATOM 829 C CA . MET A 1 102 ? -4.972 9.000 6.618 1.00 57.25 102 MET A CA 1
ATOM 830 C C . MET A 1 102 ? -5.775 9.512 7.819 1.00 57.25 102 MET A C 1
ATOM 832 O O . MET A 1 102 ? -6.928 9.907 7.665 1.00 57.25 102 MET A O 1
ATOM 836 N N . VAL A 1 103 ? -5.170 9.573 9.009 1.00 60.84 103 VAL A N 1
ATOM 837 C CA . VAL A 1 103 ? -5.849 10.124 10.190 1.00 60.84 103 VAL A CA 1
ATOM 838 C C . VAL A 1 103 ? -5.945 11.652 10.147 1.00 60.84 103 VAL A C 1
ATOM 840 O O . VAL A 1 103 ? -6.953 12.216 10.559 1.00 60.84 103 VAL A O 1
ATOM 843 N N . GLU A 1 104 ? -4.955 12.344 9.585 1.00 62.09 104 GLU A N 1
ATOM 844 C CA . GLU A 1 104 ? -5.023 13.786 9.311 1.00 62.09 104 GLU A CA 1
ATOM 845 C C . GLU A 1 104 ? -6.117 14.109 8.281 1.00 62.09 104 GLU A C 1
ATOM 847 O O . GLU A 1 104 ? -6.834 15.099 8.426 1.00 62.09 104 GLU A O 1
ATOM 852 N N . GLN A 1 105 ? -6.307 13.247 7.279 1.00 57.81 105 GLN A N 1
ATOM 853 C CA . GLN A 1 105 ? -7.422 13.339 6.333 1.00 57.81 105 GLN A CA 1
ATOM 854 C C . GLN A 1 105 ? -8.776 13.060 6.998 1.00 57.81 105 GLN A C 1
ATOM 856 O O . GLN A 1 105 ? -9.768 13.732 6.708 1.00 57.81 105 GLN A O 1
ATOM 861 N N . LEU A 1 106 ? -8.831 12.099 7.923 1.00 62.59 106 LEU A N 1
ATOM 862 C CA . LEU A 1 106 ? -10.014 11.884 8.749 1.00 62.59 106 LEU A CA 1
ATOM 863 C C . LEU A 1 106 ? -10.319 13.139 9.581 1.00 62.59 106 LEU A C 1
ATOM 865 O O . LEU A 1 106 ? -11.458 13.594 9.608 1.00 62.59 106 LEU A O 1
ATOM 869 N N . ASN A 1 107 ? -9.296 13.754 10.180 1.00 64.31 107 ASN A N 1
ATOM 870 C CA . ASN A 1 107 ? -9.427 14.988 10.950 1.00 64.31 107 ASN A CA 1
ATOM 871 C C . ASN A 1 107 ? -9.989 16.145 10.115 1.00 64.31 107 ASN A C 1
ATOM 873 O O . ASN A 1 107 ? -10.942 16.808 10.525 1.00 64.31 107 ASN A O 1
ATOM 877 N N . SER A 1 108 ? -9.432 16.363 8.920 1.00 61.56 108 SER A N 1
ATOM 878 C CA . SER A 1 108 ? -9.885 17.428 8.020 1.00 61.56 108 SER A CA 1
ATOM 879 C C . SER A 1 108 ? -11.324 17.209 7.547 1.00 61.56 108 SER A C 1
ATOM 881 O O . SER A 1 108 ? -12.087 18.168 7.452 1.00 61.56 108 SER A O 1
ATOM 883 N N . THR A 1 109 ? -11.725 15.952 7.338 1.00 56.06 109 THR A N 1
ATOM 884 C CA . THR A 1 109 ? -13.102 15.576 6.976 1.00 56.06 109 THR A CA 1
ATOM 885 C C . THR A 1 109 ? -14.086 15.823 8.122 1.00 56.06 109 THR A C 1
ATOM 887 O O . THR A 1 109 ? -15.226 16.225 7.893 1.00 56.06 109 THR A O 1
ATOM 890 N N . LEU A 1 110 ? -13.661 15.600 9.367 1.00 59.72 110 LEU A N 1
ATOM 891 C CA . LEU A 1 110 ? -14.499 15.787 10.554 1.00 59.72 110 LEU A CA 1
ATOM 892 C C . LEU A 1 110 ? -14.603 17.256 10.995 1.00 59.72 110 LEU A C 1
ATOM 894 O O . LEU A 1 110 ? -15.495 17.576 11.780 1.00 59.72 110 LEU A O 1
ATOM 898 N N . ASN A 1 111 ? -13.732 18.138 10.483 1.00 58.97 111 ASN A N 1
ATOM 899 C CA . ASN A 1 111 ? -13.661 19.568 10.810 1.00 58.97 111 ASN A CA 1
ATOM 900 C C . ASN A 1 111 ? -13.718 19.843 12.328 1.00 58.97 111 ASN A C 1
ATOM 902 O O . ASN A 1 111 ? -14.429 20.737 12.792 1.00 58.97 111 ASN A O 1
ATOM 906 N N . LYS A 1 112 ? -13.010 19.023 13.108 1.00 60.22 112 LYS A N 1
ATOM 907 C CA . LYS A 1 112 ? -12.908 19.124 14.568 1.00 60.22 112 LYS A CA 1
ATOM 908 C C . LYS A 1 112 ? -11.438 19.080 14.983 1.00 60.22 112 LYS A C 1
ATOM 910 O O . LYS A 1 112 ? -10.591 18.604 14.235 1.00 60.22 112 LYS A O 1
ATOM 915 N N . ASP A 1 113 ? -11.150 19.551 16.190 1.00 56.38 113 ASP A N 1
ATOM 916 C CA . ASP A 1 113 ? -9.814 19.469 16.774 1.00 56.38 113 ASP A CA 1
ATOM 917 C C . ASP A 1 113 ? -9.570 18.053 17.328 1.00 56.38 113 ASP A C 1
ATOM 919 O O . ASP A 1 113 ? -10.130 17.685 18.364 1.00 56.38 113 ASP A O 1
ATOM 923 N N . MET A 1 114 ? -8.752 17.245 16.639 1.00 61.69 114 MET A N 1
ATOM 924 C CA . MET A 1 114 ? -8.142 16.047 17.228 1.00 61.69 114 MET A CA 1
ATOM 925 C C . MET A 1 114 ? -6.800 16.387 17.872 1.00 61.69 114 MET A C 1
ATOM 927 O O . MET A 1 114 ? -5.917 16.964 17.235 1.00 61.69 114 MET A O 1
ATOM 931 N N . ASP A 1 115 ? -6.624 15.952 19.117 1.00 60.06 115 ASP A N 1
ATOM 932 C CA . ASP A 1 115 ? -5.315 15.959 19.760 1.00 60.06 115 ASP A CA 1
ATOM 933 C C . ASP A 1 115 ? -4.526 14.736 19.257 1.00 60.06 115 ASP A C 1
ATOM 935 O O . ASP A 1 115 ? -4.929 13.589 19.468 1.00 60.06 115 ASP A O 1
ATOM 939 N N . ILE A 1 116 ? -3.411 14.976 18.563 1.00 58.00 116 ILE A N 1
ATOM 940 C CA . ILE A 1 116 ? -2.558 13.927 17.985 1.00 58.00 116 ILE A CA 1
ATOM 941 C C . ILE A 1 116 ? -1.336 13.711 18.876 1.00 58.00 116 ILE A C 1
ATOM 943 O O . ILE A 1 116 ? -0.587 14.653 19.149 1.00 58.00 116 ILE A O 1
ATOM 947 N N . PHE A 1 117 ? -1.091 12.464 19.277 1.00 60.59 117 PHE A N 1
ATOM 948 C CA . PHE A 1 117 ? 0.087 12.082 20.052 1.00 60.59 117 PHE A CA 1
ATOM 949 C C . PHE A 1 117 ? 0.825 10.931 19.371 1.00 60.59 117 PHE A C 1
ATOM 951 O O . PHE A 1 117 ? 0.319 9.814 19.331 1.00 60.59 117 PHE A O 1
ATOM 958 N N . THR A 1 118 ? 2.035 11.177 18.872 1.00 51.72 118 THR A N 1
ATOM 959 C CA . THR A 1 118 ? 2.876 10.120 18.292 1.00 51.72 118 THR A CA 1
ATOM 960 C C . THR A 1 118 ? 3.842 9.561 19.333 1.00 51.72 118 THR A C 1
ATOM 962 O O . THR A 1 118 ? 4.567 10.314 19.987 1.00 51.72 118 THR A O 1
ATOM 965 N N . VAL A 1 119 ? 3.887 8.235 19.456 1.00 51.12 119 VAL A N 1
ATOM 966 C CA . VAL A 1 119 ? 4.827 7.504 20.310 1.00 51.12 119 VAL A CA 1
ATOM 967 C C . VAL A 1 119 ? 5.996 7.010 19.462 1.00 51.12 119 VAL A C 1
ATOM 969 O O . VAL A 1 119 ? 5.822 6.149 18.603 1.00 51.12 119 VAL A O 1
ATOM 972 N N . TYR A 1 120 ? 7.196 7.529 19.727 1.00 47.69 120 TYR A N 1
ATOM 973 C CA . TYR A 1 120 ? 8.438 7.060 19.112 1.00 47.69 120 TYR A CA 1
ATOM 974 C C . TYR A 1 120 ? 9.332 6.400 20.172 1.00 47.69 120 TYR A C 1
ATOM 976 O O . TYR A 1 120 ? 9.816 7.068 21.080 1.00 47.69 120 TYR A O 1
ATOM 984 N N . ASP A 1 121 ? 9.612 5.108 20.022 1.00 43.50 121 ASP A N 1
ATOM 985 C CA . ASP A 1 121 ? 10.684 4.387 20.720 1.00 43.50 121 ASP A CA 1
ATOM 986 C C . ASP A 1 121 ? 11.582 3.789 19.635 1.00 43.50 121 ASP A C 1
ATOM 988 O O . ASP A 1 121 ? 11.136 3.001 18.793 1.00 43.50 121 ASP A O 1
ATOM 992 N N . LYS A 1 122 ? 12.837 4.246 19.607 1.00 42.94 122 LYS A N 1
ATOM 993 C CA . LYS A 1 122 ? 13.852 3.837 18.627 1.00 42.94 122 LYS A CA 1
ATOM 994 C C . LYS A 1 122 ? 14.721 2.670 19.127 1.00 42.94 122 LYS A C 1
ATOM 996 O O . LYS A 1 122 ? 15.642 2.267 18.419 1.00 42.94 122 LYS A O 1
ATOM 1001 N N . GLU A 1 123 ? 14.493 2.124 20.323 1.00 45.09 123 GLU A N 1
ATOM 1002 C CA . GLU A 1 123 ? 15.554 1.417 21.057 1.00 45.09 123 GLU A CA 1
ATOM 1003 C C . GLU A 1 123 ? 15.563 -0.109 20.945 1.00 45.09 123 GLU A C 1
ATOM 1005 O O . GLU A 1 123 ? 16.621 -0.711 21.125 1.00 45.09 123 GLU A O 1
ATOM 1010 N N . LYS A 1 124 ? 14.460 -0.770 20.574 1.00 37.78 124 LYS A N 1
ATOM 1011 C CA . LYS A 1 124 ? 14.444 -2.246 20.442 1.00 37.78 124 LYS A CA 1
ATOM 1012 C C 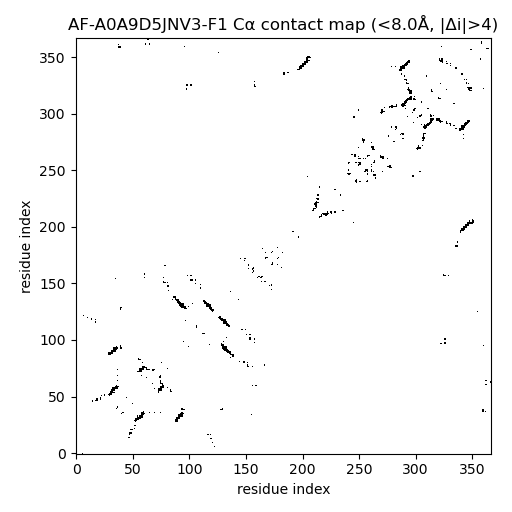. LYS A 1 124 ? 14.898 -2.771 19.079 1.00 37.78 124 LYS A C 1
ATOM 1014 O O . LYS A 1 124 ? 14.834 -3.967 18.814 1.00 37.78 124 LYS A O 1
ATOM 1019 N N . GLY A 1 125 ? 15.268 -1.882 18.160 1.00 35.28 125 GLY A N 1
ATOM 1020 C CA . GLY A 1 125 ? 15.284 -2.223 16.740 1.00 35.28 125 GLY A CA 1
ATOM 1021 C C . GLY A 1 125 ? 13.879 -2.468 16.184 1.00 35.28 125 GLY A C 1
ATOM 1022 O O . GLY A 1 125 ? 13.762 -2.659 14.983 1.00 35.28 125 GLY A O 1
ATOM 1023 N N . GLU A 1 126 ? 12.824 -2.394 17.002 1.00 37.88 126 GLU A N 1
ATOM 1024 C CA . GLU A 1 126 ? 11.403 -2.329 16.662 1.00 37.88 126 GLU A CA 1
ATOM 1025 C C . GLU A 1 126 ? 11.008 -0.853 16.610 1.00 37.88 126 GLU A C 1
ATOM 1027 O O . GLU A 1 126 ? 11.333 -0.092 17.512 1.00 37.88 126 GLU A O 1
ATOM 1032 N N . SER A 1 127 ? 10.374 -0.421 15.520 1.00 40.09 127 SER A N 1
ATOM 1033 C CA . SER A 1 127 ? 9.860 0.946 15.448 1.00 40.09 127 SER A CA 1
ATOM 1034 C C . SER A 1 127 ? 8.541 0.947 16.205 1.00 40.09 127 SER A C 1
ATOM 1036 O O . SER A 1 127 ? 7.607 0.283 15.740 1.00 40.09 127 SER A O 1
ATOM 1038 N N . MET A 1 128 ? 8.438 1.674 17.318 1.00 50.97 128 MET A N 1
ATOM 1039 C CA . MET A 1 128 ? 7.112 2.117 17.737 1.00 50.97 128 MET A CA 1
ATOM 1040 C C . MET A 1 128 ? 6.625 3.095 16.697 1.00 50.97 128 MET A C 1
ATOM 1042 O O . MET A 1 128 ? 7.154 4.187 16.523 1.00 50.97 128 MET A O 1
ATOM 1046 N N . ASP A 1 129 ? 5.673 2.610 15.938 1.00 50.75 129 ASP A N 1
ATOM 1047 C CA . ASP A 1 129 ? 4.979 3.366 14.936 1.00 50.75 129 ASP A CA 1
ATOM 1048 C C . ASP A 1 129 ? 3.540 3.326 15.453 1.00 50.75 129 ASP A C 1
ATOM 1050 O O . ASP A 1 129 ? 2.771 2.462 15.070 1.00 50.75 129 ASP A O 1
ATOM 1054 N N . CYS A 1 130 ? 3.237 4.100 16.497 1.00 50.25 130 CYS A N 1
ATOM 1055 C CA . CYS A 1 130 ? 1.902 4.140 17.085 1.00 50.25 130 CYS A CA 1
ATOM 1056 C C . CYS A 1 130 ? 1.557 5.571 17.474 1.00 50.25 130 CYS A C 1
ATOM 1058 O O . CYS A 1 130 ? 2.295 6.224 18.209 1.00 50.25 130 CYS A O 1
ATOM 1060 N N . SER A 1 131 ? 0.409 6.027 17.006 1.00 56.00 131 SER A N 1
ATOM 1061 C CA . SER A 1 131 ? -0.132 7.346 17.265 1.00 56.00 131 SER A CA 1
ATOM 1062 C C . SER A 1 131 ? -1.509 7.193 17.894 1.00 56.00 131 SER A C 1
ATOM 1064 O O . SER A 1 131 ? -2.335 6.396 17.444 1.00 56.00 131 SER A O 1
ATOM 1066 N N . LEU A 1 132 ? -1.711 7.925 18.985 1.00 59.06 132 LEU A N 1
ATOM 1067 C CA . LEU A 1 132 ? -2.979 8.086 19.675 1.00 59.06 132 LEU A CA 1
ATOM 1068 C C . LEU A 1 132 ? -3.640 9.337 19.110 1.00 59.06 132 LEU A C 1
ATOM 1070 O O . LEU A 1 132 ? -3.119 10.442 19.265 1.00 59.06 132 LEU A O 1
ATOM 1074 N N . TYR A 1 133 ? -4.787 9.164 18.471 1.00 64.81 133 TYR A N 1
ATOM 1075 C CA . TYR A 1 133 ? -5.600 10.281 18.010 1.00 64.81 133 TYR A CA 1
ATOM 1076 C C . TYR A 1 133 ? -6.808 10.381 18.914 1.00 64.81 133 TYR A C 1
ATOM 1078 O O . TYR A 1 133 ? -7.636 9.469 18.952 1.00 64.81 133 TYR A O 1
ATOM 1086 N N . PHE A 1 134 ? -6.867 11.465 19.676 1.00 66.56 134 PHE A N 1
ATOM 1087 C CA . PHE A 1 134 ? -7.946 11.702 20.608 1.00 66.56 134 PHE A CA 1
ATOM 1088 C C . PHE A 1 134 ? -8.992 12.623 19.990 1.00 66.56 134 PHE A C 1
ATOM 1090 O O . PHE A 1 134 ? -8.678 13.718 19.520 1.00 66.56 134 PHE A O 1
ATOM 1097 N N . TYR A 1 135 ? -10.246 12.187 20.045 1.00 65.50 135 TYR A N 1
ATOM 1098 C CA . TYR A 1 135 ? -11.392 12.952 19.590 1.00 65.50 135 TYR A CA 1
ATOM 1099 C C . TYR A 1 135 ? -12.389 13.158 20.735 1.00 65.50 135 TYR A C 1
ATOM 1101 O O . TYR A 1 135 ? -12.820 12.210 21.397 1.00 65.50 135 TYR A O 1
ATOM 1109 N N . ASN A 1 136 ? -12.767 14.419 20.953 1.00 63.66 136 ASN A N 1
ATOM 1110 C CA . ASN A 1 136 ? -13.702 14.830 21.995 1.00 63.66 136 ASN A CA 1
ATOM 1111 C C . ASN A 1 136 ? -15.145 14.865 21.461 1.00 63.66 136 ASN A C 1
ATOM 1113 O O . ASN A 1 136 ? -15.495 15.719 20.641 1.00 63.66 136 ASN A O 1
ATOM 1117 N N . MET A 1 137 ? -15.997 13.981 21.978 1.00 61.91 137 MET A N 1
ATOM 1118 C CA . MET A 1 137 ? -17.447 14.051 21.791 1.00 61.91 137 MET A CA 1
ATOM 1119 C C . MET A 1 137 ? -18.042 14.955 22.885 1.00 61.91 137 MET A C 1
ATOM 1121 O O . MET A 1 137 ? -18.508 14.476 23.917 1.00 61.91 137 MET A O 1
ATOM 1125 N N . SER A 1 138 ? -17.989 16.280 22.729 1.00 53.16 138 SER A N 1
ATOM 1126 C CA . SER A 1 138 ? -18.697 17.170 23.661 1.00 53.16 138 SER A CA 1
ATOM 1127 C C . SER A 1 138 ? -20.207 17.126 23.392 1.00 53.16 138 SER A C 1
ATOM 1129 O O . SER A 1 138 ? -20.620 16.914 22.258 1.00 53.16 138 SER A O 1
ATOM 1131 N N . LYS A 1 139 ? -21.037 17.319 24.433 1.00 47.38 139 LYS A N 1
ATOM 1132 C CA . LYS A 1 139 ? -22.515 17.295 24.365 1.00 47.38 139 LYS A CA 1
ATOM 1133 C C . LYS A 1 139 ? -23.059 18.181 23.230 1.00 47.38 139 LYS A C 1
ATOM 1135 O O . LYS A 1 139 ? -23.316 19.365 23.447 1.00 47.38 139 LYS A O 1
ATOM 1140 N N . SER A 1 140 ? -23.305 17.611 22.051 1.00 41.53 140 SER A N 1
ATOM 1141 C CA . SER A 1 140 ? -23.944 18.304 20.932 1.00 41.53 140 SER A CA 1
ATOM 1142 C C . SER A 1 140 ? -25.040 17.453 20.292 1.00 41.53 140 SER A C 1
ATOM 1144 O O . SER A 1 140 ? -24.817 16.635 19.412 1.00 41.53 140 SER A O 1
ATOM 1146 N N . SER A 1 141 ? -26.269 17.695 20.754 1.00 42.69 141 SER A N 1
ATOM 1147 C CA . SER A 1 141 ? -27.550 17.470 20.064 1.00 42.69 141 SER A CA 1
ATOM 1148 C C . SER A 1 141 ? -27.503 16.646 18.761 1.00 42.69 141 SER A C 1
ATOM 1150 O O . SER A 1 141 ? -27.272 17.208 17.694 1.00 42.69 141 SER A O 1
ATOM 1152 N N . GLY A 1 142 ? -27.790 15.340 18.830 1.00 45.31 142 GLY A N 1
ATOM 1153 C CA . GLY A 1 142 ? -28.277 14.494 17.721 1.00 45.31 142 GLY A CA 1
ATOM 1154 C C . GLY A 1 142 ? -27.364 14.253 16.503 1.00 45.31 142 GLY A C 1
ATOM 1155 O O . GLY A 1 142 ? -27.591 13.288 15.781 1.00 45.31 142 GLY A O 1
ATOM 1156 N N . ASN A 1 143 ? -26.338 15.077 16.279 1.00 50.72 143 ASN A N 1
ATOM 1157 C CA . ASN A 1 143 ? -25.485 15.086 15.082 1.00 50.72 143 ASN A CA 1
ATOM 1158 C C . ASN A 1 143 ? -24.210 14.230 15.242 1.00 50.72 143 ASN A C 1
ATOM 1160 O O . ASN A 1 143 ? -23.490 13.990 14.276 1.00 50.72 143 ASN A O 1
ATOM 1164 N N . ASP A 1 144 ? -23.945 13.749 16.458 1.00 54.50 144 ASP A N 1
ATOM 1165 C CA . ASP A 1 144 ? -22.732 13.013 16.827 1.00 54.50 144 ASP A CA 1
ATOM 1166 C C . ASP A 1 144 ? -22.723 11.543 16.349 1.00 54.50 144 ASP A C 1
ATOM 1168 O O . ASP A 1 144 ? -21.656 10.964 16.144 1.00 54.50 144 ASP A O 1
ATOM 1172 N N . ARG A 1 145 ? -23.893 10.952 16.055 1.00 59.12 145 ARG A N 1
ATOM 1173 C CA . ARG A 1 145 ? -23.985 9.607 15.442 1.00 59.12 145 ARG A CA 1
ATOM 1174 C C . ARG A 1 145 ? -23.315 9.547 14.067 1.00 59.12 145 ARG A C 1
ATOM 1176 O O . ARG A 1 145 ? -22.521 8.650 13.812 1.00 59.12 145 ARG A O 1
ATOM 1183 N N . ASN A 1 146 ? -23.548 10.564 13.239 1.00 64.50 146 ASN A N 1
ATOM 1184 C CA . ASN A 1 146 ? -22.946 10.685 11.908 1.00 64.50 146 ASN A CA 1
ATOM 1185 C C . ASN A 1 146 ? -21.410 10.811 11.993 1.00 64.50 146 ASN A C 1
ATOM 1187 O O . ASN A 1 146 ? -20.672 10.363 11.126 1.00 64.50 146 ASN A O 1
ATOM 1191 N N . ILE A 1 147 ? -20.891 11.389 13.076 1.00 67.75 147 ILE A N 1
ATOM 1192 C CA . ILE A 1 147 ? -19.448 11.547 13.286 1.00 67.75 147 ILE A CA 1
ATOM 1193 C C . ILE A 1 147 ? -18.792 10.211 13.639 1.00 67.75 147 ILE A C 1
ATOM 1195 O O . ILE A 1 147 ? -17.756 9.883 13.068 1.00 67.75 147 ILE A O 1
ATOM 1199 N N . LEU A 1 148 ? -19.380 9.432 14.548 1.00 70.88 148 LEU A N 1
ATOM 1200 C CA . LEU A 1 148 ? -18.884 8.091 14.888 1.00 70.88 148 LEU A CA 1
ATOM 1201 C C . LEU A 1 148 ? -18.881 7.171 13.676 1.00 70.88 148 LEU A C 1
ATOM 1203 O O . LEU A 1 148 ? -17.924 6.437 13.444 1.00 70.88 148 LEU A O 1
ATOM 1207 N N . GLU A 1 149 ? -19.938 7.258 12.883 1.00 72.00 149 GLU A N 1
ATOM 1208 C CA . GLU A 1 149 ? -20.060 6.576 11.610 1.00 72.00 149 GLU A CA 1
ATOM 1209 C C . GLU A 1 149 ? -18.952 6.996 10.629 1.00 72.00 149 GLU A C 1
ATOM 1211 O O . GLU A 1 149 ? -18.314 6.123 10.046 1.00 72.00 149 GLU A O 1
ATOM 1216 N N . LYS A 1 150 ? -18.631 8.296 10.515 1.00 69.12 150 LYS A N 1
ATOM 1217 C CA . LYS A 1 150 ? -17.500 8.804 9.710 1.00 69.12 150 LYS A CA 1
ATOM 1218 C C . LYS A 1 150 ? -16.127 8.377 10.237 1.00 69.12 150 LYS A C 1
ATOM 1220 O O . LYS A 1 150 ? -15.249 8.047 9.444 1.00 69.12 150 LYS A O 1
ATOM 1225 N N . ILE A 1 151 ? -15.927 8.363 11.555 1.00 71.31 151 ILE A N 1
ATOM 1226 C CA . ILE A 1 151 ? -14.690 7.873 12.187 1.00 71.31 151 ILE A CA 1
ATOM 1227 C C . ILE A 1 151 ? -14.519 6.384 11.901 1.00 71.31 151 ILE A C 1
ATOM 1229 O O . ILE A 1 151 ? -13.460 5.963 11.443 1.00 71.31 151 ILE A O 1
ATOM 1233 N N . SER A 1 152 ? -15.583 5.610 12.106 1.00 74.94 152 SER A N 1
ATOM 1234 C CA . SER A 1 152 ? -15.645 4.182 11.807 1.00 74.94 152 SER A CA 1
ATOM 1235 C C . SER A 1 152 ? -15.379 3.911 10.326 1.00 74.94 152 SER A C 1
ATOM 1237 O O . SER A 1 152 ? -14.524 3.098 9.997 1.00 74.94 152 SER A O 1
ATOM 1239 N N . ALA A 1 153 ? -16.003 4.671 9.428 1.00 69.38 153 ALA A N 1
ATOM 1240 C CA . ALA A 1 153 ? -15.783 4.644 7.985 1.00 69.38 153 ALA A CA 1
ATOM 1241 C C . ALA A 1 153 ? -14.323 4.912 7.584 1.00 69.38 153 ALA A C 1
ATOM 1243 O O . ALA A 1 153 ? -13.728 4.144 6.821 1.00 69.38 153 ALA A O 1
ATOM 1244 N N . GLY A 1 154 ? -13.736 5.994 8.101 1.00 67.25 154 GLY A N 1
ATOM 1245 C CA . GLY A 1 154 ? -12.343 6.352 7.847 1.00 67.25 154 GLY A CA 1
ATOM 1246 C C . GLY A 1 154 ? -11.387 5.288 8.370 1.00 67.25 154 GLY A C 1
ATOM 1247 O O . GLY A 1 154 ? -10.536 4.806 7.626 1.00 67.25 154 GLY A O 1
ATOM 1248 N N . TYR A 1 155 ? -11.589 4.849 9.613 1.00 71.12 155 TYR A N 1
ATOM 1249 C CA . TYR A 1 155 ? -10.837 3.757 10.221 1.00 71.12 155 TYR A CA 1
ATOM 1250 C C . TYR A 1 155 ? -10.926 2.464 9.409 1.00 71.12 155 TYR A C 1
ATOM 1252 O O . TYR A 1 155 ? -9.908 1.840 9.112 1.00 71.12 155 TYR A O 1
ATOM 1260 N N . TYR A 1 156 ? -12.123 2.093 8.961 1.00 71.88 156 TYR A N 1
ATOM 1261 C CA . TYR A 1 156 ? -12.309 0.872 8.193 1.00 71.88 156 TYR A CA 1
ATOM 1262 C C . TYR A 1 156 ? -11.656 0.968 6.815 1.00 71.88 156 TYR A C 1
ATOM 1264 O O . TYR A 1 156 ? -11.043 0.010 6.365 1.00 71.88 156 TYR A O 1
ATOM 1272 N N . THR A 1 157 ? -11.672 2.144 6.187 1.00 62.12 157 THR A N 1
ATOM 1273 C CA . THR A 1 157 ? -10.948 2.398 4.930 1.00 62.12 157 THR A CA 1
ATOM 1274 C C . THR A 1 157 ? -9.429 2.272 5.111 1.00 62.12 157 THR A C 1
ATOM 1276 O O . THR A 1 157 ? -8.753 1.755 4.221 1.00 62.12 157 THR A O 1
ATOM 1279 N N . MET A 1 158 ? -8.888 2.683 6.268 1.00 62.28 158 MET A N 1
ATOM 1280 C CA . MET A 1 158 ? -7.462 2.527 6.603 1.00 62.28 158 MET A CA 1
ATOM 1281 C C . MET A 1 158 ? -7.042 1.064 6.770 1.00 62.28 158 MET A C 1
ATOM 1283 O O . MET A 1 158 ? -5.934 0.691 6.376 1.00 62.28 158 MET A O 1
ATOM 1287 N N . CYS A 1 159 ? -7.896 0.253 7.393 1.00 63.44 159 CYS A N 1
ATOM 1288 C CA . CYS A 1 159 ? -7.552 -1.104 7.815 1.00 63.44 159 CYS A CA 1
ATOM 1289 C C . CYS A 1 159 ? -8.009 -2.184 6.825 1.00 63.44 159 CYS A C 1
ATOM 1291 O O . CYS A 1 159 ? -7.313 -3.180 6.642 1.00 63.44 159 CYS A O 1
ATOM 1293 N N . ASP A 1 160 ? -9.155 -1.989 6.176 1.00 61.22 160 ASP A N 1
ATOM 1294 C CA . ASP A 1 160 ? -9.795 -2.954 5.285 1.00 61.22 160 ASP A CA 1
ATOM 1295 C C . ASP A 1 160 ? -10.669 -2.251 4.231 1.00 61.22 160 ASP A C 1
ATOM 1297 O O . ASP A 1 160 ? -11.900 -2.273 4.267 1.00 61.22 160 ASP A O 1
ATOM 1301 N N . TYR A 1 161 ? -10.011 -1.635 3.245 1.00 58.84 161 TYR A N 1
ATOM 1302 C CA . TYR A 1 161 ? -10.656 -0.917 2.137 1.00 58.84 161 TYR A CA 1
ATOM 1303 C C . TYR A 1 161 ? -11.785 -1.710 1.452 1.00 58.84 161 TYR A C 1
ATOM 1305 O O . TYR A 1 161 ? -12.802 -1.147 1.044 1.00 58.84 161 TYR A O 1
ATOM 1313 N N . ARG A 1 162 ? -11.619 -3.033 1.316 1.00 56.59 162 ARG A N 1
ATOM 1314 C CA . ARG A 1 162 ? -12.564 -3.885 0.585 1.00 56.59 162 ARG A CA 1
ATOM 1315 C C . ARG A 1 162 ? -13.869 -4.065 1.354 1.00 56.59 162 ARG A C 1
ATOM 1317 O O . ARG A 1 162 ? -14.934 -3.991 0.742 1.00 56.59 162 ARG A O 1
ATOM 1324 N N . ASN A 1 163 ? -13.788 -4.316 2.659 1.00 60.94 163 ASN A N 1
ATOM 1325 C CA . ASN A 1 163 ? -14.976 -4.455 3.499 1.00 60.94 163 ASN A CA 1
ATOM 1326 C C . ASN A 1 163 ? -15.564 -3.093 3.886 1.00 60.94 163 ASN A C 1
ATOM 1328 O O . ASN A 1 163 ? -16.786 -2.982 4.013 1.00 60.94 163 ASN A O 1
ATOM 1332 N N . ALA A 1 164 ? -14.732 -2.045 3.937 1.00 61.44 164 ALA A N 1
ATOM 1333 C CA . ALA A 1 164 ? -15.176 -0.672 4.129 1.00 61.44 164 ALA A CA 1
ATOM 1334 C C . ALA A 1 164 ? -16.261 -0.292 3.118 1.00 61.44 164 ALA A C 1
ATOM 1336 O O . ALA A 1 164 ? -17.347 0.077 3.542 1.00 61.44 164 ALA A O 1
ATOM 1337 N N . SER A 1 165 ? -16.044 -0.493 1.812 1.00 56.47 165 SER A N 1
ATOM 1338 C CA . SER A 1 165 ? -17.035 -0.188 0.756 1.00 56.47 165 SER A CA 1
ATOM 1339 C C . SER A 1 165 ? -18.442 -0.760 1.041 1.00 56.47 165 SER A C 1
ATOM 1341 O O . SER A 1 165 ? -19.453 -0.072 0.894 1.00 56.47 165 SER A O 1
ATOM 1343 N N . GLY A 1 166 ? -18.528 -1.995 1.553 1.00 62.16 166 GLY A N 1
ATOM 1344 C CA . GLY A 1 166 ? -19.804 -2.634 1.894 1.00 62.16 166 GLY A CA 1
ATOM 1345 C C . GLY A 1 166 ? -20.485 -2.074 3.150 1.00 62.16 166 GLY A C 1
ATOM 1346 O O . GLY A 1 166 ? -21.713 -1.977 3.182 1.00 62.16 166 GLY A O 1
ATOM 1347 N N . TYR A 1 167 ? -19.714 -1.710 4.178 1.00 62.50 167 TYR A N 1
ATOM 1348 C CA . TYR A 1 167 ? -20.233 -1.027 5.371 1.00 62.50 167 TYR A CA 1
ATOM 1349 C C . TYR A 1 167 ? -20.734 0.375 5.030 1.00 62.50 167 TYR A C 1
ATOM 1351 O O . TYR A 1 167 ? -21.860 0.751 5.350 1.00 62.50 167 TYR A O 1
ATOM 1359 N N . LEU A 1 168 ? -19.890 1.107 4.320 1.00 58.66 168 LEU A N 1
ATOM 1360 C CA . LEU A 1 168 ? -20.074 2.471 3.874 1.00 58.66 168 LEU A CA 1
ATOM 1361 C C . LEU A 1 168 ? -21.383 2.667 3.089 1.00 58.66 168 LEU A C 1
ATOM 1363 O O . LEU A 1 168 ? -22.173 3.553 3.418 1.00 58.66 168 LEU A O 1
ATOM 1367 N N . SER A 1 169 ? -21.662 1.773 2.135 1.00 59.00 169 SER A N 1
ATOM 1368 C CA . SER A 1 169 ? -22.911 1.764 1.363 1.00 59.00 169 SER A CA 1
ATOM 1369 C C . SER A 1 169 ? -24.155 1.517 2.237 1.00 59.00 169 SER A C 1
ATOM 1371 O O . SER A 1 169 ? -25.199 2.137 2.041 1.00 59.00 169 SER A O 1
ATOM 1373 N N . LYS A 1 170 ? -24.057 0.646 3.253 1.00 62.53 170 LYS A N 1
ATOM 1374 C CA . LYS A 1 170 ? -25.173 0.333 4.169 1.00 62.53 170 LYS A CA 1
ATOM 1375 C C . LYS A 1 170 ? -25.440 1.425 5.199 1.00 62.53 170 LYS A C 1
ATOM 1377 O O . LYS A 1 170 ? -26.584 1.587 5.612 1.00 62.53 170 LYS A O 1
ATOM 1382 N N . ALA A 1 171 ? -24.401 2.137 5.625 1.00 55.31 171 ALA A N 1
ATOM 1383 C CA . ALA A 1 171 ? -24.509 3.209 6.608 1.00 55.31 171 ALA A CA 1
ATOM 1384 C C . ALA A 1 171 ? -25.107 4.502 6.017 1.00 55.31 171 ALA A C 1
ATOM 1386 O O . ALA A 1 171 ? -25.384 5.438 6.757 1.00 55.31 171 ALA A O 1
ATOM 1387 N N . GLY A 1 172 ? -25.319 4.576 4.693 1.00 53.66 172 GLY A N 1
ATOM 1388 C CA . GLY A 1 172 ? -25.876 5.766 4.036 1.00 53.66 172 GLY A CA 1
ATOM 1389 C C . GLY A 1 172 ? -24.968 6.996 4.131 1.00 53.66 172 GLY A C 1
ATOM 1390 O O . GLY A 1 172 ? -25.416 8.121 3.910 1.00 53.66 172 GLY A O 1
ATOM 1391 N N . LEU A 1 173 ? -23.692 6.791 4.465 1.00 54.41 173 LEU A N 1
ATOM 1392 C CA . LEU A 1 173 ? -22.700 7.838 4.673 1.00 54.41 173 LEU A CA 1
ATOM 1393 C C . LEU A 1 173 ? -22.152 8.356 3.342 1.00 54.41 173 LEU A C 1
ATOM 1395 O O . LEU A 1 173 ? -20.949 8.463 3.202 1.00 54.41 173 LEU A O 1
ATOM 1399 N N . GLU A 1 174 ? -22.976 8.701 2.352 1.00 49.19 174 GLU A N 1
ATOM 1400 C CA . GLU A 1 174 ? -22.531 9.242 1.048 1.00 49.19 174 GLU A CA 1
ATOM 1401 C C . GLU A 1 174 ? -21.866 10.645 1.133 1.00 49.19 174 GLU A C 1
ATOM 1403 O O . GLU A 1 174 ? -22.080 11.523 0.293 1.00 49.19 174 GLU A O 1
ATOM 1408 N N . ASP A 1 175 ? -21.076 10.903 2.170 1.00 44.78 175 ASP A N 1
ATOM 1409 C CA . ASP A 1 175 ? -20.232 12.074 2.301 1.00 44.78 175 ASP A CA 1
ATOM 1410 C C . ASP A 1 175 ? -19.021 11.971 1.357 1.00 44.78 175 ASP A C 1
ATOM 1412 O O . ASP A 1 175 ? -18.691 10.891 0.866 1.00 44.78 175 ASP A O 1
ATOM 1416 N N . GLY A 1 176 ? -18.365 13.098 1.067 1.00 45.31 176 GLY A N 1
ATOM 1417 C CA . GLY A 1 176 ? -17.440 13.271 -0.069 1.00 45.31 176 GLY A CA 1
ATOM 1418 C C . GLY A 1 176 ? -16.415 12.148 -0.308 1.00 45.31 176 GLY A C 1
ATOM 1419 O O . GLY A 1 176 ? -16.153 11.813 -1.461 1.00 45.31 176 GLY A O 1
ATOM 1420 N N . LEU A 1 177 ? -15.906 11.505 0.750 1.00 43.31 177 LEU A N 1
ATOM 1421 C CA . LEU A 1 177 ? -14.971 10.372 0.669 1.00 43.31 177 LEU A CA 1
ATOM 1422 C C . LEU A 1 177 ? -15.588 9.131 -0.015 1.00 43.31 177 LEU A C 1
ATOM 1424 O O . LEU A 1 177 ? -14.933 8.458 -0.809 1.00 43.31 177 LEU A O 1
ATOM 1428 N N . LEU A 1 178 ? -16.863 8.852 0.263 1.00 43.38 178 LEU A N 1
ATOM 1429 C CA . LEU A 1 178 ? -17.633 7.738 -0.288 1.00 43.38 178 LEU A CA 1
ATOM 1430 C C . LEU A 1 178 ? -18.102 8.008 -1.710 1.00 43.38 178 LEU A C 1
ATOM 1432 O O . LEU A 1 178 ? -17.957 7.142 -2.568 1.00 43.38 178 LEU A O 1
ATOM 1436 N N . ARG A 1 179 ? -18.569 9.233 -1.992 1.00 48.12 179 ARG A N 1
ATOM 1437 C CA . ARG A 1 179 ? -18.814 9.653 -3.376 1.00 48.12 179 ARG A CA 1
ATOM 1438 C C . ARG A 1 179 ? -17.550 9.534 -4.205 1.00 48.12 179 ARG A C 1
ATOM 1440 O O . ARG A 1 179 ? -17.646 9.060 -5.325 1.00 48.12 179 ARG A O 1
ATOM 1447 N N . ASP A 1 180 ? -16.382 9.896 -3.688 1.00 48.41 180 ASP A N 1
ATOM 1448 C CA . ASP A 1 180 ? -15.131 9.737 -4.427 1.00 48.41 180 ASP A CA 1
ATOM 1449 C C . ASP A 1 180 ? -14.761 8.266 -4.650 1.00 48.41 180 ASP A C 1
ATOM 1451 O O . ASP A 1 180 ? -14.341 7.918 -5.751 1.00 48.41 180 ASP A O 1
ATOM 1455 N N . ILE A 1 181 ? -14.949 7.383 -3.664 1.00 48.72 181 ILE A N 1
ATOM 1456 C CA . ILE A 1 181 ? -14.651 5.947 -3.799 1.00 48.72 181 ILE A CA 1
ATOM 1457 C C . ILE A 1 181 ? -15.651 5.238 -4.724 1.00 48.72 181 ILE A C 1
ATOM 1459 O O . ILE A 1 181 ? -15.234 4.571 -5.670 1.00 48.72 181 ILE A O 1
ATOM 1463 N N . GLU A 1 182 ? -16.957 5.403 -4.513 1.00 50.19 182 GLU A N 1
ATOM 1464 C CA . GLU A 1 182 ? -17.999 4.792 -5.344 1.00 50.19 182 GLU A CA 1
ATOM 1465 C C . GLU A 1 182 ? -18.031 5.396 -6.748 1.00 50.19 182 GLU A C 1
ATOM 1467 O O . GLU A 1 182 ? -18.170 4.651 -7.721 1.00 50.19 182 GLU A O 1
ATOM 1472 N N . ASN A 1 183 ? -17.816 6.713 -6.898 1.00 54.16 183 ASN A N 1
ATOM 1473 C CA . ASN A 1 183 ? -17.604 7.298 -8.219 1.00 54.16 183 ASN A CA 1
ATOM 1474 C C . ASN A 1 183 ? -16.354 6.698 -8.850 1.00 54.16 183 ASN A C 1
ATOM 1476 O O . ASN A 1 183 ? -16.431 6.325 -10.011 1.00 54.16 183 ASN A O 1
ATOM 1480 N N . LYS A 1 184 ? -15.230 6.532 -8.138 1.00 54.19 184 LYS A N 1
ATOM 1481 C CA . LYS A 1 184 ? -14.031 5.885 -8.700 1.00 54.19 184 LYS A CA 1
ATOM 1482 C C . LYS A 1 184 ? -14.305 4.445 -9.128 1.00 54.19 184 LYS A C 1
ATOM 1484 O O . LYS A 1 184 ? -13.933 4.087 -10.241 1.00 54.19 184 LYS A O 1
ATOM 1489 N N . GLU A 1 185 ? -14.994 3.634 -8.328 1.00 53.66 185 GLU A N 1
ATOM 1490 C CA . GLU A 1 185 ? -15.362 2.265 -8.712 1.00 53.66 185 GLU A CA 1
ATOM 1491 C C . GLU A 1 185 ? -16.321 2.227 -9.909 1.00 53.66 185 GLU A C 1
ATOM 1493 O O . GLU A 1 185 ? -16.144 1.418 -10.826 1.00 53.66 185 GLU A O 1
ATOM 1498 N N . LYS A 1 186 ? -17.322 3.111 -9.930 1.00 54.31 186 LYS A N 1
ATOM 1499 C CA . LYS A 1 186 ? -18.276 3.258 -11.032 1.00 54.31 186 LYS A CA 1
ATOM 1500 C C . LYS A 1 186 ? -17.584 3.748 -12.303 1.00 54.31 186 LYS A C 1
ATOM 1502 O O . LYS A 1 186 ? -17.773 3.150 -13.351 1.00 54.31 186 LYS A O 1
ATOM 1507 N N . ILE A 1 187 ? -16.695 4.731 -12.198 1.00 54.66 187 ILE A N 1
ATOM 1508 C CA . ILE A 1 187 ? -15.820 5.231 -13.265 1.00 54.66 187 ILE A CA 1
ATOM 1509 C C . ILE A 1 187 ? -14.929 4.106 -13.793 1.00 54.66 187 ILE A C 1
ATOM 1511 O O . ILE A 1 187 ? -14.817 3.942 -15.003 1.00 54.66 187 ILE A O 1
ATOM 1515 N N . ILE A 1 188 ? -14.309 3.305 -12.920 1.00 53.28 188 ILE A N 1
ATOM 1516 C CA . ILE A 1 188 ? -13.485 2.154 -13.318 1.00 53.28 188 ILE A CA 1
ATOM 1517 C C . ILE A 1 188 ? -14.332 1.134 -14.094 1.00 53.28 188 ILE A C 1
ATOM 1519 O O . ILE A 1 188 ? -13.884 0.641 -15.131 1.00 53.28 188 ILE A O 1
ATOM 1523 N N . LYS A 1 189 ? -15.560 0.848 -13.639 1.00 56.31 189 LYS A N 1
ATOM 1524 C CA . LYS A 1 189 ? -16.491 -0.089 -14.292 1.00 56.31 189 LYS A CA 1
ATOM 1525 C C . LYS A 1 189 ? -17.041 0.442 -15.623 1.00 56.31 189 LYS A C 1
ATOM 1527 O O . LYS A 1 189 ? -17.038 -0.288 -16.610 1.00 56.31 189 LYS A O 1
ATOM 1532 N N . GLU A 1 190 ? -17.457 1.704 -15.688 1.00 56.03 190 GLU A N 1
ATOM 1533 C CA . GLU A 1 190 ? -17.967 2.359 -16.903 1.00 56.03 190 GLU A CA 1
ATOM 1534 C C . GLU A 1 190 ? -16.861 2.532 -17.963 1.00 56.03 190 GLU A C 1
ATOM 1536 O O . GLU A 1 190 ? -17.114 2.452 -19.165 1.00 56.03 190 GLU A O 1
ATOM 1541 N N . ARG A 1 191 ? -15.597 2.661 -17.539 1.00 54.53 191 ARG A N 1
ATOM 1542 C CA . ARG A 1 191 ? -14.424 2.807 -18.418 1.00 54.53 191 ARG A CA 1
ATOM 1543 C C . ARG A 1 191 ? -13.893 1.531 -19.048 1.00 54.53 191 ARG A C 1
ATOM 1545 O O . ARG A 1 191 ? -13.013 1.640 -19.900 1.00 54.53 191 ARG A O 1
ATOM 1552 N N . PHE A 1 192 ? -14.460 0.358 -18.766 1.00 51.19 192 PHE A N 1
ATOM 1553 C CA . PHE A 1 192 ? -14.246 -0.797 -19.651 1.00 51.19 192 PHE A CA 1
ATOM 1554 C C . PHE A 1 192 ? -14.716 -0.523 -21.099 1.00 51.19 192 PHE A C 1
ATOM 1556 O O . PHE A 1 192 ? -14.428 -1.309 -21.996 1.00 51.19 192 PHE A O 1
ATOM 1563 N N . GLN A 1 193 ? -15.381 0.615 -21.349 1.00 52.25 193 GLN A N 1
ATOM 1564 C CA . GLN A 1 193 ? -15.709 1.133 -22.679 1.00 52.25 193 GLN A CA 1
ATOM 1565 C C . GLN A 1 193 ? -14.613 2.011 -23.328 1.00 52.25 193 GLN A C 1
ATOM 1567 O O . GLN A 1 193 ? -14.725 2.352 -24.506 1.00 52.25 193 GLN A O 1
ATOM 1572 N N . ASN A 1 194 ? -13.546 2.387 -22.611 1.00 54.56 194 ASN A N 1
ATOM 1573 C CA . ASN A 1 194 ? -12.439 3.171 -23.167 1.00 54.56 194 ASN A CA 1
ATOM 1574 C C . ASN A 1 194 ? -11.485 2.244 -23.948 1.00 54.56 194 ASN A C 1
ATOM 1576 O O . ASN A 1 194 ? -11.078 1.203 -23.440 1.00 54.56 194 ASN A O 1
ATOM 1580 N N . LYS A 1 195 ? -11.083 2.602 -25.179 1.00 64.50 195 LYS A N 1
ATOM 1581 C CA . LYS A 1 195 ? -10.270 1.715 -26.054 1.00 64.50 195 LYS A CA 1
ATOM 1582 C C . LYS A 1 195 ? -8.871 1.374 -25.505 1.00 64.50 195 LYS A C 1
ATOM 1584 O O . LYS A 1 195 ? -8.193 0.529 -26.085 1.00 64.50 195 LYS A O 1
ATOM 1589 N N . ARG A 1 196 ? -8.401 2.054 -24.452 1.00 82.00 196 ARG A N 1
ATOM 1590 C CA . ARG A 1 196 ? -7.063 1.875 -23.867 1.00 82.00 196 ARG A CA 1
ATOM 1591 C C . ARG A 1 196 ? -7.177 1.382 -22.420 1.00 82.00 196 ARG A C 1
ATOM 1593 O O . ARG A 1 196 ? -7.907 2.007 -21.652 1.00 82.00 196 ARG A O 1
ATOM 1600 N N . PRO A 1 197 ? -6.471 0.303 -22.038 1.00 88.50 197 PRO A N 1
ATOM 1601 C CA . PRO A 1 197 ? -6.573 -0.264 -20.699 1.00 88.50 197 PRO A CA 1
ATOM 1602 C C . PRO A 1 197 ? -5.853 0.606 -19.667 1.00 88.50 197 PRO A C 1
ATOM 1604 O O . PRO A 1 197 ? -4.821 1.209 -19.972 1.00 88.50 197 PRO A O 1
ATOM 1607 N N . ASN A 1 198 ? -6.358 0.611 -18.433 1.00 90.38 198 ASN A N 1
ATOM 1608 C CA . ASN A 1 198 ? -5.568 1.024 -17.273 1.00 90.38 198 ASN A CA 1
ATOM 1609 C C . ASN A 1 198 ? -4.485 -0.027 -17.002 1.00 90.38 198 ASN A C 1
ATOM 1611 O O . ASN A 1 198 ? -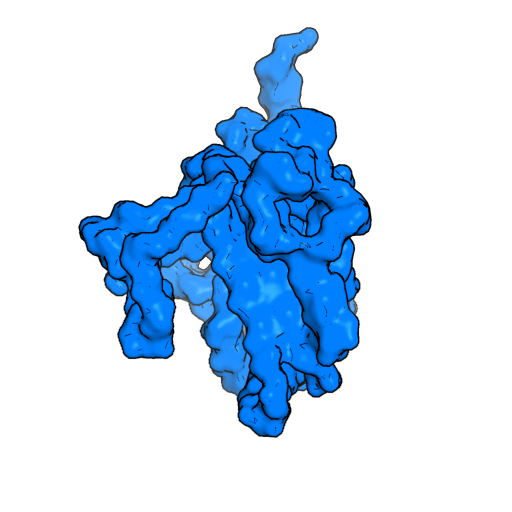4.706 -1.218 -17.230 1.00 90.38 198 ASN A O 1
ATOM 1615 N N . ILE A 1 199 ? -3.328 0.402 -16.508 1.00 93.81 199 ILE A N 1
ATOM 1616 C CA . ILE A 1 199 ? -2.183 -0.476 -16.263 1.00 93.81 199 ILE A CA 1
ATOM 1617 C C . ILE A 1 199 ? -1.787 -0.346 -14.793 1.00 93.81 199 ILE A C 1
ATOM 1619 O O . ILE A 1 199 ? -1.489 0.746 -14.322 1.00 93.81 199 ILE A O 1
ATOM 1623 N N . CYS A 1 200 ? -1.767 -1.458 -14.064 1.00 94.12 200 CYS A N 1
ATOM 1624 C CA . CYS A 1 200 ? -1.279 -1.502 -12.688 1.00 94.12 200 CYS A CA 1
ATOM 1625 C C . CYS A 1 200 ? -0.133 -2.510 -12.596 1.00 94.12 200 CYS A C 1
ATOM 1627 O O . CYS A 1 200 ? -0.312 -3.687 -12.913 1.00 94.12 200 CYS A O 1
ATOM 1629 N N . LEU A 1 201 ? 1.040 -2.036 -12.186 1.00 95.81 201 LEU A N 1
ATOM 1630 C CA . LEU A 1 201 ? 2.229 -2.835 -11.942 1.00 95.81 201 LEU A CA 1
ATOM 1631 C C . LEU A 1 201 ? 2.484 -2.895 -10.437 1.00 95.81 201 LEU A C 1
ATOM 1633 O O . LEU A 1 201 ? 2.901 -1.910 -9.833 1.00 95.81 201 LEU A O 1
ATOM 1637 N N . VAL A 1 202 ? 2.249 -4.065 -9.847 1.00 94.06 202 VAL A N 1
ATOM 1638 C CA . VAL A 1 202 ? 2.476 -4.318 -8.420 1.00 94.06 202 VAL A CA 1
ATOM 1639 C C . VAL A 1 202 ? 3.762 -5.116 -8.249 1.00 94.06 202 VAL A C 1
ATOM 1641 O O . VAL A 1 202 ? 3.893 -6.217 -8.784 1.00 94.06 202 VAL A O 1
ATOM 1644 N N . ILE A 1 203 ? 4.707 -4.562 -7.496 1.00 93.81 203 ILE A N 1
ATOM 1645 C CA . ILE A 1 203 ? 6.012 -5.148 -7.206 1.00 93.81 203 ILE A CA 1
ATOM 1646 C C . ILE A 1 203 ? 6.069 -5.479 -5.722 1.00 93.81 203 ILE A C 1
ATOM 1648 O O . ILE A 1 203 ? 5.939 -4.605 -4.867 1.00 93.81 203 ILE A O 1
ATOM 1652 N N . LEU A 1 204 ? 6.291 -6.755 -5.427 1.00 91.25 204 LEU A N 1
ATOM 1653 C CA . LEU A 1 204 ? 6.498 -7.243 -4.072 1.00 91.25 204 LEU A CA 1
ATOM 1654 C C . LEU A 1 204 ? 8.008 -7.341 -3.818 1.00 91.25 204 LEU A C 1
ATOM 1656 O O . LEU A 1 204 ? 8.662 -8.271 -4.293 1.00 91.25 204 LEU A O 1
ATOM 1660 N N . ASP A 1 205 ? 8.573 -6.365 -3.113 1.00 88.31 205 ASP A N 1
ATOM 1661 C CA . ASP A 1 205 ? 10.002 -6.318 -2.807 1.00 88.31 205 ASP A CA 1
ATOM 1662 C C . ASP A 1 205 ? 10.391 -7.482 -1.885 1.00 88.31 205 ASP A C 1
ATOM 1664 O O . ASP A 1 205 ? 9.668 -7.829 -0.950 1.00 88.31 205 ASP A O 1
ATOM 1668 N N . CYS A 1 206 ? 11.535 -8.108 -2.165 1.00 88.62 206 CYS A N 1
ATOM 1669 C CA . CYS A 1 206 ? 12.076 -9.257 -1.431 1.00 88.62 206 CYS A CA 1
ATOM 1670 C C . CYS A 1 206 ? 11.177 -10.512 -1.359 1.00 88.62 206 CYS A C 1
ATOM 1672 O O . CYS A 1 206 ? 11.558 -11.509 -0.732 1.00 88.62 206 CYS A O 1
ATOM 1674 N N . VAL A 1 207 ? 10.032 -10.538 -2.047 1.00 90.50 207 VAL A N 1
ATOM 1675 C CA . VAL A 1 207 ? 9.189 -11.733 -2.144 1.00 90.50 207 VAL A CA 1
ATOM 1676 C C . VAL A 1 207 ? 9.804 -12.728 -3.121 1.00 90.50 207 VAL A C 1
ATOM 1678 O O . VAL A 1 207 ? 10.146 -12.413 -4.258 1.00 90.50 207 VAL A O 1
ATOM 1681 N N . ARG A 1 208 ? 9.932 -13.980 -2.675 1.00 91.38 208 ARG A N 1
ATOM 1682 C CA . ARG A 1 208 ? 10.487 -15.073 -3.480 1.00 91.38 208 ARG A CA 1
ATOM 1683 C C . ARG A 1 208 ? 9.374 -16.004 -3.928 1.00 91.38 208 ARG A C 1
ATOM 1685 O O . ARG A 1 208 ? 8.579 -16.431 -3.094 1.00 91.38 208 ARG A O 1
ATOM 1692 N N . ALA A 1 209 ? 9.407 -16.429 -5.192 1.00 93.75 209 ALA A N 1
ATOM 1693 C CA . ALA A 1 209 ? 8.459 -17.404 -5.740 1.00 93.75 209 ALA A CA 1
ATOM 1694 C C . ALA A 1 209 ? 8.334 -18.658 -4.855 1.00 93.75 209 ALA A C 1
ATOM 1696 O O . ALA A 1 209 ? 7.233 -19.058 -4.503 1.00 93.75 209 ALA A O 1
ATOM 1697 N N . LYS A 1 210 ? 9.457 -19.203 -4.360 1.00 93.81 210 LYS A N 1
ATOM 1698 C CA . LYS A 1 210 ? 9.467 -20.388 -3.478 1.00 93.81 210 LYS A CA 1
ATOM 1699 C C . LYS A 1 210 ? 8.712 -20.234 -2.148 1.00 93.81 210 LYS A C 1
ATOM 1701 O O . LYS A 1 210 ? 8.575 -21.215 -1.427 1.00 93.81 210 LYS A O 1
ATOM 1706 N N . ASN A 1 211 ? 8.314 -19.017 -1.772 1.00 93.50 211 ASN A N 1
ATOM 1707 C CA . ASN A 1 211 ? 7.562 -18.725 -0.552 1.00 93.50 211 ASN A CA 1
ATOM 1708 C C . ASN A 1 211 ? 6.080 -18.413 -0.813 1.00 93.50 211 ASN A C 1
ATOM 1710 O O . ASN A 1 211 ? 5.381 -18.050 0.129 1.00 93.50 211 ASN A O 1
ATOM 1714 N N . LEU A 1 212 ? 5.603 -18.552 -2.051 1.00 92.75 212 LEU A N 1
ATOM 1715 C CA . LEU A 1 212 ? 4.209 -18.341 -2.442 1.00 92.75 212 LEU A CA 1
ATOM 1716 C C . LEU A 1 212 ? 3.507 -19.690 -2.655 1.00 92.75 212 LEU A C 1
ATOM 1718 O O . LEU A 1 212 ? 4.056 -20.586 -3.304 1.00 92.75 212 LEU A O 1
ATOM 1722 N N . SER A 1 213 ? 2.287 -19.847 -2.139 1.00 93.25 213 SER A N 1
ATOM 1723 C CA . SER A 1 213 ? 1.515 -21.090 -2.283 1.00 93.25 213 SER A CA 1
ATOM 1724 C C . SER A 1 213 ? 1.179 -21.409 -3.742 1.00 93.25 213 SER A C 1
ATOM 1726 O O . SER A 1 213 ? 1.235 -22.574 -4.136 1.00 93.25 213 SER A O 1
ATOM 1728 N N . CYS A 1 214 ? 0.966 -20.402 -4.596 1.00 91.38 214 CYS A N 1
ATOM 1729 C CA . CYS A 1 214 ? 0.759 -20.590 -6.039 1.00 91.38 214 CYS A CA 1
ATOM 1730 C C . CYS A 1 214 ? 1.956 -21.207 -6.788 1.00 91.38 214 CYS A C 1
ATOM 1732 O O . CYS A 1 214 ? 1.765 -21.731 -7.894 1.00 91.38 214 CYS A O 1
ATOM 1734 N N . TYR A 1 215 ? 3.150 -21.176 -6.187 1.00 93.88 215 TYR A N 1
ATOM 1735 C CA . TYR A 1 215 ? 4.389 -21.791 -6.676 1.00 93.88 215 TYR A CA 1
ATOM 1736 C C . TYR A 1 215 ? 4.775 -23.062 -5.890 1.00 93.88 215 TYR A C 1
ATOM 1738 O O . TYR A 1 215 ? 5.888 -23.562 -6.034 1.00 93.88 215 TYR A O 1
ATOM 1746 N N . GLY A 1 216 ? 3.869 -23.603 -5.066 1.00 92.88 216 GLY A N 1
ATOM 1747 C CA . GLY A 1 216 ? 4.064 -24.876 -4.363 1.00 92.88 216 GLY A CA 1
ATOM 1748 C C . GLY A 1 216 ? 4.652 -24.765 -2.955 1.00 92.88 216 GLY A C 1
ATOM 1749 O O . GLY A 1 216 ? 5.115 -25.765 -2.409 1.00 92.88 216 GLY A O 1
ATOM 1750 N N . TYR A 1 217 ? 4.650 -23.577 -2.339 1.00 94.88 217 TYR A N 1
ATOM 1751 C CA . TYR A 1 217 ? 5.037 -23.450 -0.933 1.00 94.88 217 TYR A CA 1
ATOM 1752 C C . TYR A 1 217 ? 4.051 -24.193 -0.016 1.00 94.88 217 TYR A C 1
ATOM 1754 O O . TYR A 1 217 ? 2.838 -24.074 -0.172 1.00 94.88 217 TYR A O 1
ATOM 1762 N N . GLY A 1 218 ? 4.565 -24.933 0.973 1.00 92.19 218 GLY A N 1
ATOM 1763 C CA . GLY A 1 218 ? 3.752 -25.804 1.837 1.00 92.19 218 GLY A CA 1
ATOM 1764 C C . GLY A 1 218 ? 2.796 -25.084 2.800 1.00 92.19 218 GLY A C 1
ATOM 1765 O O . GLY A 1 218 ? 2.001 -25.738 3.465 1.00 92.19 218 GLY A O 1
ATOM 1766 N N . ARG A 1 219 ? 2.864 -23.750 2.896 1.00 90.12 219 ARG A N 1
ATOM 1767 C CA . ARG A 1 219 ? 1.915 -22.917 3.653 1.00 90.12 219 ARG A CA 1
ATOM 1768 C C . ARG A 1 219 ? 1.127 -22.039 2.684 1.00 90.12 219 ARG A C 1
ATOM 1770 O O . ARG A 1 219 ? 1.697 -21.557 1.710 1.00 90.12 219 ARG A O 1
ATOM 1777 N N . ARG A 1 220 ? -0.143 -21.764 2.994 1.00 86.69 220 ARG A N 1
ATOM 1778 C CA . ARG A 1 220 ? -1.044 -20.907 2.200 1.00 86.69 220 ARG A CA 1
ATOM 1779 C C . ARG A 1 220 ? -0.725 -19.415 2.381 1.00 86.69 220 ARG A C 1
ATOM 1781 O O . ARG A 1 220 ? -1.465 -18.682 3.022 1.00 86.69 220 ARG A O 1
ATOM 1788 N N . THR A 1 221 ? 0.412 -18.969 1.856 1.00 86.50 221 THR A N 1
ATOM 1789 C CA . THR A 1 221 ? 0.944 -17.610 2.065 1.00 86.50 221 THR A CA 1
ATOM 1790 C C . THR A 1 221 ? 0.425 -16.566 1.085 1.00 86.50 221 THR A C 1
ATOM 1792 O O . THR A 1 221 ? 0.589 -15.377 1.342 1.00 86.50 221 THR A O 1
ATOM 1795 N N . SER A 1 222 ? -0.184 -16.969 -0.033 1.00 88.62 222 SER A N 1
ATOM 1796 C CA . SER A 1 222 ? -0.590 -16.039 -1.091 1.00 88.62 222 SER A CA 1
ATOM 1797 C C . SER A 1 222 ? -2.020 -16.239 -1.604 1.00 88.62 222 SER A C 1
ATOM 1799 O O . SER A 1 222 ? -2.235 -16.162 -2.811 1.00 88.62 222 SER A O 1
ATOM 1801 N N . PRO A 1 223 ? -3.036 -16.435 -0.739 1.00 83.75 223 PRO A N 1
ATOM 1802 C CA . PRO A 1 223 ? -4.381 -16.849 -1.158 1.00 83.75 223 PRO A CA 1
ATOM 1803 C C . PRO A 1 223 ? -5.030 -15.925 -2.203 1.00 83.75 223 PRO A C 1
ATOM 1805 O O . PRO A 1 223 ? -5.721 -16.406 -3.102 1.00 83.75 223 PRO A O 1
ATOM 1808 N N . PHE A 1 224 ? -4.788 -14.611 -2.134 1.00 84.31 224 PHE A N 1
ATOM 1809 C CA . PHE A 1 224 ? -5.266 -13.673 -3.152 1.00 84.31 224 PHE A CA 1
ATOM 1810 C C . PHE A 1 224 ? -4.595 -13.908 -4.515 1.00 84.31 224 PHE A C 1
ATOM 1812 O O . PHE A 1 224 ? -5.291 -14.045 -5.519 1.00 84.31 224 PHE A O 1
ATOM 1819 N N . ILE A 1 225 ? -3.266 -14.036 -4.556 1.00 90.19 225 ILE A N 1
ATOM 1820 C CA . ILE A 1 225 ? -2.510 -14.314 -5.791 1.00 90.19 225 ILE A CA 1
ATOM 1821 C C . ILE A 1 225 ? -2.887 -15.695 -6.346 1.00 90.19 225 ILE A C 1
ATOM 1823 O O . ILE A 1 225 ? -3.085 -15.846 -7.551 1.00 90.19 225 ILE A O 1
ATOM 1827 N N . ASP A 1 226 ? -3.064 -16.689 -5.475 1.00 89.75 226 ASP A N 1
ATOM 1828 C CA . ASP A 1 226 ? -3.512 -18.033 -5.843 1.00 89.75 226 ASP A CA 1
ATOM 1829 C C . ASP A 1 226 ? -4.865 -17.978 -6.566 1.00 89.75 226 ASP A C 1
ATOM 1831 O O . ASP A 1 226 ? -5.052 -18.632 -7.593 1.00 89.75 226 ASP A O 1
ATOM 1835 N N . SER A 1 227 ? -5.787 -17.135 -6.084 1.00 88.44 227 SER A N 1
ATOM 1836 C CA . SER A 1 227 ? -7.098 -16.941 -6.713 1.00 88.44 227 SER A CA 1
ATOM 1837 C C . SER A 1 227 ? -7.011 -16.330 -8.120 1.00 88.44 227 SER A C 1
ATOM 1839 O O . SER A 1 227 ? -7.857 -16.621 -8.970 1.00 88.44 227 SER A O 1
ATOM 1841 N N . LEU A 1 228 ? -5.970 -15.531 -8.396 1.00 90.50 228 LEU A N 1
ATOM 1842 C CA . LEU A 1 228 ? -5.732 -14.913 -9.703 1.00 90.50 228 LEU A CA 1
ATOM 1843 C C . LEU A 1 228 ? -5.117 -15.878 -10.717 1.00 90.50 228 LEU A C 1
ATOM 1845 O O . LEU A 1 228 ? -5.314 -15.681 -11.917 1.00 90.50 228 LEU A O 1
ATOM 1849 N N . LYS A 1 229 ? -4.415 -16.926 -10.262 1.00 89.19 229 LYS A N 1
ATOM 1850 C CA . LYS A 1 229 ? -3.693 -17.872 -11.130 1.00 89.19 229 LYS A CA 1
ATOM 1851 C C . LYS A 1 229 ? -4.590 -18.482 -12.210 1.00 89.19 229 LYS A C 1
ATOM 1853 O O . LYS A 1 229 ? -4.183 -18.567 -13.359 1.00 89.19 229 LYS A O 1
ATOM 1858 N N . SER A 1 230 ? -5.822 -18.857 -11.861 1.00 84.06 230 SER A N 1
ATOM 1859 C CA . SER A 1 230 ? -6.779 -19.474 -12.800 1.00 84.06 230 SER A CA 1
ATOM 1860 C C . SER A 1 230 ? -7.364 -18.510 -13.842 1.00 84.06 230 SER A C 1
ATOM 1862 O O . SER A 1 230 ? -7.967 -18.953 -14.815 1.00 84.06 230 SER A O 1
ATOM 1864 N N . LYS A 1 231 ? -7.204 -17.197 -13.640 1.00 92.50 231 LYS A N 1
ATOM 1865 C CA . LYS A 1 231 ? -7.809 -16.131 -14.457 1.00 92.50 231 LYS A CA 1
ATOM 1866 C C . LYS A 1 231 ? -6.766 -15.258 -15.159 1.00 92.50 231 LYS A C 1
ATOM 1868 O O . LYS A 1 231 ? -7.124 -14.254 -15.766 1.00 92.50 231 LYS A O 1
ATOM 1873 N N . SER A 1 232 ? -5.490 -15.613 -15.037 1.00 94.44 232 SER A N 1
ATOM 1874 C CA . SER A 1 232 ? -4.354 -14.798 -15.462 1.00 94.44 232 SER A CA 1
ATOM 1875 C C . SER A 1 232 ? -3.353 -15.632 -16.247 1.00 94.44 232 SER A C 1
ATOM 1877 O O . SER A 1 232 ? -3.304 -16.854 -16.118 1.00 94.44 232 SER A O 1
ATOM 1879 N N . LEU A 1 233 ? -2.494 -14.961 -17.013 1.00 95.38 233 LEU A N 1
ATOM 1880 C CA . LEU A 1 233 ? -1.251 -15.579 -17.466 1.00 95.38 233 LEU A CA 1
ATOM 1881 C C . LEU A 1 233 ? -0.313 -15.732 -16.266 1.00 95.38 233 LEU A C 1
ATOM 1883 O O . LEU A 1 233 ? -0.024 -14.762 -15.566 1.00 95.38 233 LEU A O 1
ATOM 1887 N N . PHE A 1 234 ? 0.144 -16.959 -16.031 1.00 94.00 234 PHE A N 1
ATOM 1888 C CA . PHE A 1 234 ? 1.019 -17.307 -14.919 1.00 94.00 234 PHE A CA 1
ATOM 1889 C C . PHE A 1 234 ? 2.378 -17.756 -15.452 1.00 94.00 234 PHE A C 1
ATOM 1891 O O . PHE A 1 234 ? 2.464 -18.717 -16.214 1.00 94.00 234 PHE A O 1
ATOM 1898 N N . PHE A 1 235 ? 3.439 -17.064 -15.044 1.00 94.81 235 PHE A N 1
ATOM 1899 C CA . PHE A 1 235 ? 4.802 -17.383 -15.455 1.00 94.81 235 PHE A CA 1
ATOM 1900 C C . PHE A 1 235 ? 5.495 -18.216 -14.377 1.00 94.81 235 PHE A C 1
ATOM 1902 O O . PHE A 1 235 ? 5.741 -17.741 -13.267 1.00 94.81 235 PHE A O 1
ATOM 1909 N N . GLU A 1 236 ? 5.848 -19.453 -14.720 1.00 93.50 236 GLU A N 1
ATOM 1910 C CA . GLU A 1 236 ? 6.642 -20.334 -13.851 1.00 93.50 236 GLU A CA 1
ATOM 1911 C C . GLU A 1 236 ? 8.117 -19.919 -13.805 1.00 93.50 236 GLU A C 1
ATOM 1913 O O . GLU A 1 236 ? 8.795 -20.125 -12.803 1.00 93.50 236 GLU A O 1
ATOM 1918 N N . ASN A 1 237 ? 8.590 -19.282 -14.879 1.00 94.25 237 ASN A N 1
ATOM 1919 C CA . ASN A 1 237 ? 9.974 -18.866 -15.065 1.00 94.25 237 ASN A CA 1
ATOM 1920 C C . ASN A 1 237 ? 10.038 -17.358 -15.339 1.00 94.25 237 ASN A C 1
ATOM 1922 O O . ASN A 1 237 ? 10.095 -16.925 -16.489 1.00 94.25 237 ASN A O 1
ATOM 1926 N N . ALA A 1 238 ? 10.007 -16.561 -14.271 1.00 92.75 238 ALA A N 1
ATOM 1927 C CA . ALA A 1 238 ? 10.207 -15.115 -14.312 1.00 92.75 238 ALA A CA 1
ATOM 1928 C C . ALA A 1 238 ? 11.448 -14.749 -13.487 1.00 92.75 238 ALA A C 1
ATOM 1930 O O . ALA A 1 238 ? 11.539 -15.093 -12.308 1.00 92.75 238 ALA A O 1
ATOM 1931 N N . PHE A 1 239 ? 12.409 -14.062 -14.106 1.00 93.12 239 PHE A N 1
ATOM 1932 C CA . PHE A 1 239 ? 13.699 -13.744 -13.494 1.00 93.12 239 PHE A CA 1
ATOM 1933 C C . PHE A 1 239 ? 13.872 -12.235 -13.339 1.00 93.12 239 PHE A C 1
ATOM 1935 O O . PHE A 1 239 ? 13.570 -11.469 -14.253 1.00 93.12 239 PHE A O 1
ATOM 1942 N N . SER A 1 240 ? 14.395 -11.811 -12.188 1.00 91.88 240 SER A N 1
ATOM 1943 C CA . SER A 1 240 ? 14.832 -10.428 -11.998 1.00 91.88 240 SER A CA 1
ATOM 1944 C C . SER A 1 240 ? 16.200 -10.214 -12.646 1.00 91.88 240 SER A C 1
ATOM 1946 O O . SER A 1 240 ? 17.095 -11.044 -12.495 1.00 91.88 240 SER A O 1
ATOM 1948 N N . ASN A 1 241 ? 16.387 -9.071 -13.308 1.00 91.94 241 ASN A N 1
ATOM 1949 C CA . ASN A 1 241 ? 17.679 -8.665 -13.876 1.00 91.94 241 ASN A CA 1
ATOM 1950 C C . ASN A 1 241 ? 18.669 -8.142 -12.820 1.00 91.94 241 ASN A C 1
ATOM 1952 O O . ASN A 1 241 ? 19.814 -7.831 -13.141 1.00 91.94 241 ASN A O 1
ATOM 1956 N N . SER A 1 242 ? 18.237 -8.031 -11.561 1.00 90.69 242 SER A N 1
ATOM 1957 C CA . SER A 1 242 ? 19.098 -7.696 -10.431 1.00 90.69 242 SER A CA 1
ATOM 1958 C C . SER A 1 242 ? 18.581 -8.292 -9.123 1.00 90.69 242 SER A C 1
ATOM 1960 O O . SER A 1 242 ? 17.384 -8.521 -8.950 1.00 90.69 242 SER A O 1
ATOM 1962 N N . ASN A 1 243 ? 19.489 -8.516 -8.178 1.00 87.00 243 ASN A N 1
ATOM 1963 C CA . ASN A 1 243 ? 19.191 -8.927 -6.809 1.00 87.00 243 ASN A CA 1
ATOM 1964 C C . ASN A 1 243 ? 18.972 -7.742 -5.848 1.00 87.00 243 ASN A C 1
ATOM 1966 O O . ASN A 1 243 ? 18.753 -7.972 -4.661 1.00 87.00 243 ASN A O 1
ATOM 1970 N N . TRP A 1 244 ? 19.060 -6.499 -6.333 1.00 86.88 244 TRP A N 1
ATOM 1971 C CA . TRP A 1 244 ? 18.942 -5.288 -5.518 1.00 86.88 244 TRP A CA 1
ATOM 1972 C C . TRP A 1 244 ? 17.865 -4.331 -6.050 1.00 86.88 244 TRP A C 1
ATOM 1974 O O . TRP A 1 244 ? 17.658 -4.234 -7.263 1.00 86.88 244 TRP A O 1
ATOM 1984 N N . THR A 1 245 ? 17.199 -3.607 -5.139 1.00 87.94 245 THR A N 1
ATOM 1985 C CA . THR A 1 245 ? 16.006 -2.784 -5.402 1.00 87.94 245 THR A CA 1
ATOM 1986 C C . THR A 1 245 ? 16.220 -1.760 -6.513 1.00 87.94 245 THR A C 1
ATOM 1988 O O . THR A 1 245 ? 15.515 -1.822 -7.519 1.00 87.94 245 THR A O 1
ATOM 1991 N N . LEU A 1 246 ? 17.182 -0.839 -6.369 1.00 90.50 246 LEU A N 1
ATOM 1992 C CA . LEU A 1 246 ? 17.362 0.258 -7.328 1.00 90.50 246 LEU A CA 1
ATOM 1993 C C . LEU A 1 246 ? 17.682 -0.251 -8.750 1.00 90.50 246 LEU A C 1
ATOM 1995 O O . LEU A 1 246 ? 16.988 0.162 -9.681 1.00 90.50 246 LEU A O 1
ATOM 1999 N N . PRO A 1 247 ? 18.653 -1.163 -8.967 1.00 92.25 247 PRO A N 1
ATOM 2000 C CA . PRO A 1 247 ? 18.906 -1.700 -10.301 1.00 92.25 247 PRO A CA 1
ATOM 2001 C C . PRO A 1 247 ? 17.724 -2.499 -10.862 1.00 92.25 247 PRO A C 1
ATOM 2003 O O . PRO A 1 247 ? 17.405 -2.359 -12.038 1.00 92.25 247 PRO A O 1
ATOM 2006 N N . GLY A 1 248 ? 17.048 -3.308 -10.034 1.00 92.88 248 GLY A N 1
ATOM 2007 C CA . GLY A 1 248 ? 15.893 -4.101 -10.463 1.00 92.88 248 GLY A CA 1
ATOM 2008 C C . GLY A 1 248 ? 14.740 -3.223 -10.951 1.00 92.88 248 GLY A C 1
ATOM 2009 O O . GLY A 1 248 ? 14.214 -3.438 -12.043 1.00 92.88 248 GLY A O 1
ATOM 2010 N N . HIS A 1 249 ? 14.407 -2.172 -10.197 1.00 93.81 249 HIS A N 1
ATOM 2011 C CA . HIS A 1 249 ? 13.395 -1.194 -10.599 1.00 93.81 249 HIS A CA 1
ATOM 2012 C C . HIS A 1 249 ? 13.848 -0.369 -11.804 1.00 93.81 249 HIS A C 1
ATOM 2014 O O . HIS A 1 249 ? 13.054 -0.121 -12.704 1.00 93.81 249 HIS A O 1
ATOM 2020 N N . SER A 1 250 ? 15.126 0.003 -11.878 1.00 93.94 250 SER A N 1
ATOM 2021 C CA . SER A 1 250 ? 15.672 0.724 -13.033 1.00 93.94 250 SER A CA 1
ATOM 2022 C C . SER A 1 250 ? 15.567 -0.092 -14.323 1.00 93.94 250 SER A C 1
ATOM 2024 O O . SER A 1 250 ? 15.244 0.465 -15.372 1.00 93.94 250 SER A O 1
ATOM 2026 N N . THR A 1 251 ? 15.757 -1.413 -14.253 1.00 94.50 251 THR A N 1
ATOM 2027 C CA . THR A 1 251 ? 15.525 -2.301 -15.398 1.00 94.50 251 THR A CA 1
ATOM 2028 C C . THR A 1 251 ? 14.058 -2.305 -15.823 1.00 94.50 251 THR A C 1
ATOM 2030 O O . THR A 1 251 ? 13.772 -2.229 -17.014 1.00 94.50 251 THR A O 1
ATOM 2033 N N . ILE A 1 252 ? 13.120 -2.329 -14.874 1.00 95.19 252 ILE A N 1
ATOM 2034 C CA . ILE A 1 252 ? 11.681 -2.240 -15.171 1.00 95.19 252 ILE A CA 1
ATOM 2035 C C . ILE A 1 252 ? 11.334 -0.889 -15.811 1.00 95.19 252 ILE A C 1
ATOM 2037 O O . ILE A 1 252 ? 10.608 -0.845 -16.800 1.00 95.19 252 ILE A O 1
ATOM 2041 N N . LEU A 1 253 ? 11.869 0.208 -15.269 1.00 95.50 253 LEU A N 1
ATOM 2042 C CA . LEU A 1 253 ? 11.593 1.561 -15.747 1.00 95.50 253 LEU A CA 1
ATOM 2043 C C . LEU A 1 253 ? 12.142 1.805 -17.155 1.00 95.50 253 LEU A C 1
ATOM 2045 O O . LEU A 1 253 ? 11.496 2.497 -17.933 1.00 95.50 253 LEU A O 1
ATOM 2049 N N . THR A 1 254 ? 13.314 1.260 -17.486 1.00 95.44 254 THR A N 1
ATOM 2050 C CA . THR A 1 254 ? 14.028 1.566 -18.744 1.00 95.44 254 THR A CA 1
ATOM 2051 C C . THR A 1 254 ? 13.95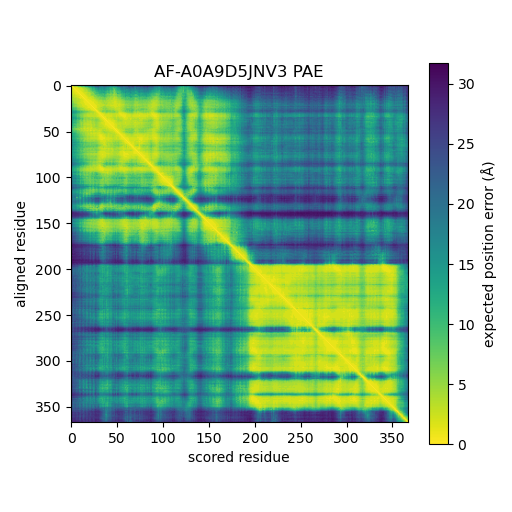9 0.463 -19.798 1.00 95.44 254 THR A C 1
ATOM 2053 O O . THR A 1 254 ? 14.304 0.698 -20.953 1.00 95.44 254 THR A O 1
ATOM 2056 N N . GLY A 1 255 ? 13.586 -0.762 -19.418 1.00 94.69 255 GLY A N 1
ATOM 2057 C CA . GLY A 1 255 ? 13.699 -1.944 -20.276 1.00 94.69 255 GLY A CA 1
ATOM 2058 C C . GLY A 1 255 ? 15.144 -2.385 -20.557 1.00 94.69 255 GLY A C 1
ATOM 2059 O O . GLY A 1 255 ? 15.366 -3.235 -21.418 1.00 94.69 255 GLY A O 1
ATOM 2060 N N . LYS A 1 256 ? 16.137 -1.819 -19.861 1.00 93.44 256 LYS A N 1
ATOM 2061 C CA . LYS A 1 256 ? 17.567 -2.106 -20.050 1.00 93.44 256 LYS A CA 1
ATOM 2062 C C . LYS A 1 256 ? 18.120 -2.907 -18.877 1.00 93.44 256 LYS A C 1
ATOM 2064 O O . LYS A 1 256 ? 17.629 -2.797 -17.765 1.00 93.44 256 LYS A O 1
ATOM 2069 N N . ILE A 1 257 ? 19.180 -3.679 -19.096 1.00 92.69 257 ILE A N 1
ATOM 2070 C CA . ILE A 1 257 ? 19.893 -4.362 -18.003 1.00 92.69 257 ILE A CA 1
ATOM 2071 C C . ILE A 1 257 ? 20.760 -3.373 -17.198 1.00 92.69 257 ILE A C 1
ATOM 2073 O O . ILE A 1 257 ? 21.139 -2.329 -17.749 1.00 92.69 257 ILE A O 1
ATOM 2077 N N . PRO A 1 258 ? 21.160 -3.709 -15.949 1.00 90.62 258 PRO A N 1
ATOM 2078 C CA . PRO A 1 258 ? 21.992 -2.844 -15.105 1.00 90.62 258 PRO A CA 1
ATOM 2079 C C . PRO A 1 258 ? 23.222 -2.289 -15.800 1.00 90.62 258 PRO A C 1
ATOM 2081 O O . PRO A 1 258 ? 23.558 -1.120 -15.609 1.00 90.62 258 PRO A O 1
ATOM 2084 N N . SER A 1 259 ? 23.824 -3.087 -16.689 1.00 89.00 259 SER A N 1
ATOM 2085 C CA . SER A 1 259 ? 25.032 -2.670 -17.380 1.00 89.00 259 SER A CA 1
ATOM 2086 C C . SER A 1 259 ? 24.873 -1.491 -18.339 1.00 89.00 259 SER A C 1
ATOM 2088 O O . SER A 1 259 ? 25.853 -0.836 -18.683 1.00 89.00 259 SER A O 1
ATOM 2090 N N . HIS A 1 260 ? 23.640 -1.211 -18.757 1.00 90.00 260 HIS A N 1
ATOM 2091 C CA . HIS A 1 260 ? 23.325 -0.173 -19.729 1.00 90.00 260 HIS A CA 1
ATOM 2092 C C . HIS A 1 260 ? 22.737 1.076 -19.070 1.00 90.00 260 HIS A C 1
ATOM 2094 O O . HIS A 1 260 ? 23.128 2.177 -19.435 1.00 90.00 260 HIS A O 1
ATOM 2100 N N . HIS A 1 261 ? 21.835 0.927 -18.093 1.00 90.38 261 HIS A N 1
ATOM 2101 C CA . HIS A 1 261 ? 21.164 2.083 -17.478 1.00 90.38 261 HIS A CA 1
ATOM 2102 C C . HIS A 1 261 ? 21.963 2.746 -16.343 1.00 90.38 261 HIS A C 1
ATOM 2104 O O . HIS A 1 261 ? 21.534 3.763 -15.803 1.00 90.38 261 HIS A O 1
ATOM 2110 N N . GLY A 1 262 ? 23.106 2.189 -15.928 1.00 85.62 262 GLY A N 1
ATOM 2111 C CA . GLY A 1 262 ? 24.023 2.913 -15.037 1.00 85.62 262 GLY A CA 1
ATOM 2112 C C . GLY A 1 262 ? 23.679 2.880 -13.543 1.00 85.62 262 GLY A C 1
ATOM 2113 O O . GLY A 1 262 ? 24.455 3.392 -12.739 1.00 85.62 262 GLY A O 1
ATOM 2114 N N . ALA A 1 263 ? 22.595 2.214 -13.139 1.00 87.94 263 ALA A N 1
ATOM 2115 C CA . ALA A 1 263 ? 22.220 2.064 -11.732 1.00 87.94 263 ALA A CA 1
ATOM 2116 C C . ALA A 1 263 ? 22.619 0.665 -11.233 1.00 87.94 263 ALA A C 1
ATOM 2118 O O . ALA A 1 263 ? 21.818 -0.260 -11.302 1.00 87.94 263 ALA A O 1
ATOM 2119 N N . TRP A 1 264 ? 23.872 0.490 -10.796 1.00 79.25 264 TRP A N 1
ATOM 2120 C CA . TRP A 1 264 ? 24.472 -0.835 -10.545 1.00 79.25 264 TRP A CA 1
ATOM 2121 C C . TRP A 1 264 ? 24.609 -1.209 -9.061 1.00 79.25 264 TRP A C 1
ATOM 2123 O O . TRP A 1 264 ? 24.758 -2.390 -8.763 1.00 79.25 264 TRP A O 1
ATOM 2133 N N . GLY A 1 265 ? 24.605 -0.254 -8.121 1.00 67.56 265 GLY A N 1
ATOM 2134 C CA . GLY A 1 265 ? 25.102 -0.544 -6.764 1.00 67.56 265 GLY A CA 1
ATOM 2135 C C . GLY A 1 265 ? 25.794 0.629 -6.067 1.00 67.56 265 GLY A C 1
ATOM 2136 O O . GLY A 1 265 ? 26.699 1.212 -6.652 1.00 67.56 265 GLY A O 1
ATOM 2137 N N . GLY A 1 266 ? 25.456 0.935 -4.807 1.00 65.06 266 GLY A N 1
ATOM 2138 C CA . GLY A 1 266 ? 26.264 1.801 -3.922 1.00 65.06 266 GLY A CA 1
ATOM 2139 C C . GLY A 1 266 ? 25.825 3.271 -3.784 1.00 65.06 266 GLY A C 1
ATOM 2140 O O . GLY A 1 266 ? 24.920 3.737 -4.467 1.00 65.06 266 GLY A O 1
ATOM 2141 N N . ILE A 1 267 ? 26.498 4.014 -2.888 1.00 54.97 267 ILE A N 1
ATOM 2142 C CA . ILE A 1 267 ? 26.136 5.381 -2.423 1.00 54.97 267 ILE A CA 1
ATOM 2143 C C . ILE A 1 267 ? 26.091 6.443 -3.545 1.00 54.97 267 ILE A C 1
ATOM 2145 O O . ILE A 1 267 ? 25.494 7.498 -3.368 1.00 54.97 267 ILE A O 1
ATOM 2149 N N . LYS A 1 268 ? 26.685 6.172 -4.714 1.00 62.25 268 LYS A N 1
ATOM 2150 C CA . LYS A 1 268 ? 26.684 7.075 -5.884 1.00 62.25 268 LYS A CA 1
ATOM 2151 C C . LYS A 1 268 ? 25.884 6.543 -7.080 1.00 62.25 268 LYS A C 1
ATOM 2153 O O . LYS A 1 268 ? 26.004 7.083 -8.175 1.00 62.25 268 LYS A O 1
ATOM 2158 N N . SER A 1 269 ? 25.116 5.471 -6.900 1.00 74.69 269 SER A N 1
ATOM 2159 C CA . SER A 1 269 ? 24.321 4.873 -7.973 1.00 74.69 269 SER A CA 1
ATOM 2160 C C . SER A 1 269 ? 23.012 5.642 -8.140 1.00 74.69 269 SER A C 1
ATOM 2162 O O . SER A 1 269 ? 22.201 5.651 -7.224 1.00 74.69 269 SER A O 1
ATOM 2164 N N . TYR A 1 270 ? 22.786 6.244 -9.306 1.00 84.62 270 TYR A N 1
ATOM 2165 C CA . TYR A 1 270 ? 21.526 6.894 -9.679 1.00 84.62 270 TYR A CA 1
ATOM 2166 C C . TYR A 1 270 ? 21.173 6.540 -11.125 1.00 84.62 270 TYR A C 1
ATOM 2168 O O . TYR A 1 270 ? 22.049 6.238 -11.938 1.00 84.62 270 TYR A O 1
ATOM 2176 N N . LEU A 1 271 ? 19.884 6.555 -11.443 1.00 88.31 271 LEU A N 1
ATOM 2177 C CA . LEU A 1 271 ? 19.393 6.377 -12.797 1.00 88.31 271 LEU A CA 1
ATOM 2178 C C . LEU A 1 271 ? 19.534 7.702 -13.555 1.00 88.31 271 LEU A C 1
ATOM 2180 O O . LEU A 1 271 ? 19.046 8.739 -13.112 1.00 88.31 271 LEU A O 1
ATOM 2184 N N . SER A 1 272 ? 20.235 7.685 -14.689 1.00 86.38 272 SER A N 1
ATOM 2185 C CA . SER A 1 272 ? 20.507 8.910 -15.448 1.00 86.38 272 SER A CA 1
ATOM 2186 C C . SER A 1 272 ? 19.220 9.549 -15.979 1.00 86.38 272 SER A C 1
ATOM 2188 O O . SER A 1 272 ? 18.312 8.861 -16.444 1.00 86.38 272 SER A O 1
ATOM 2190 N N . GLU A 1 273 ? 19.165 10.880 -15.993 1.00 86.69 273 GLU A N 1
ATOM 2191 C CA . GLU A 1 273 ? 18.074 11.648 -16.616 1.00 86.69 273 GLU A CA 1
ATOM 2192 C C . GLU A 1 273 ? 17.991 11.461 -18.139 1.00 86.69 273 GLU A C 1
ATOM 2194 O O . GLU A 1 273 ? 16.939 11.677 -18.743 1.00 86.69 273 GLU A O 1
ATOM 2199 N N . LYS A 1 274 ? 19.086 11.009 -18.764 1.00 88.00 274 LYS A N 1
ATOM 2200 C CA . LYS A 1 274 ? 19.137 10.701 -20.201 1.00 88.00 274 LYS A CA 1
ATOM 2201 C C . LYS A 1 274 ? 18.394 9.418 -20.569 1.00 88.00 274 LYS A C 1
ATOM 2203 O O . LYS A 1 274 ? 18.098 9.220 -21.743 1.00 88.00 274 LYS A O 1
ATOM 2208 N N . GLU A 1 275 ? 18.131 8.545 -19.599 1.00 90.44 275 GLU A N 1
ATOM 2209 C CA . GLU A 1 275 ? 17.361 7.330 -19.838 1.00 90.44 275 GLU A CA 1
ATOM 2210 C C . GLU A 1 275 ? 15.892 7.692 -20.066 1.00 90.44 275 GLU A C 1
ATOM 2212 O O . GLU A 1 275 ? 15.277 8.358 -19.229 1.00 90.44 275 GLU A O 1
ATOM 2217 N N . GLU A 1 276 ? 15.338 7.255 -21.197 1.00 93.19 276 GLU A N 1
ATOM 2218 C CA . GLU A 1 276 ? 13.891 7.239 -21.401 1.00 93.19 276 GLU A CA 1
ATOM 2219 C C . GLU A 1 276 ? 13.289 6.155 -20.509 1.00 93.19 276 GLU A C 1
ATOM 2221 O O . GLU A 1 276 ? 13.788 5.025 -20.446 1.00 93.19 276 GLU A O 1
ATOM 2226 N N . ARG A 1 277 ? 12.222 6.511 -19.797 1.00 94.12 277 ARG A N 1
ATOM 2227 C CA . ARG A 1 277 ? 11.534 5.611 -18.876 1.00 94.12 277 ARG A CA 1
ATOM 2228 C C . ARG A 1 277 ? 10.129 5.341 -19.397 1.00 94.12 277 ARG A C 1
ATOM 2230 O O . ARG A 1 277 ? 9.444 6.244 -19.870 1.00 94.12 277 ARG A O 1
ATOM 2237 N N . PHE A 1 278 ? 9.657 4.106 -19.283 1.00 94.31 278 PHE A N 1
ATOM 2238 C CA . PHE A 1 278 ? 8.325 3.719 -19.747 1.00 94.31 278 PHE A CA 1
ATOM 2239 C C . PHE A 1 278 ? 7.171 4.571 -19.165 1.00 94.31 278 PHE A C 1
ATOM 2241 O O . PHE A 1 278 ? 6.232 4.847 -19.916 1.00 94.31 278 PHE A O 1
ATOM 2248 N N . PRO A 1 279 ? 7.222 5.072 -17.908 1.00 96.38 279 PRO A N 1
ATOM 2249 C CA . PRO A 1 279 ? 6.238 6.044 -17.430 1.00 96.38 279 PRO A CA 1
ATOM 2250 C C . PRO A 1 279 ? 6.181 7.319 -18.289 1.00 96.38 279 PRO A C 1
ATOM 2252 O O . PRO A 1 279 ? 5.089 7.767 -18.614 1.00 96.38 279 PRO A O 1
ATOM 2255 N N . GLU A 1 280 ? 7.317 7.851 -18.762 1.00 96.44 280 GLU A N 1
ATOM 2256 C CA . GLU A 1 280 ? 7.345 9.014 -19.674 1.00 96.44 280 GLU A CA 1
ATOM 2257 C C . GLU A 1 280 ? 6.648 8.693 -21.000 1.00 96.44 280 GLU A C 1
ATOM 2259 O O . GLU A 1 280 ? 5.862 9.488 -21.522 1.00 96.44 280 GLU A O 1
ATOM 2264 N N . VAL A 1 281 ? 6.889 7.488 -21.527 1.00 96.06 281 VAL A N 1
ATOM 2265 C CA . VAL A 1 281 ? 6.237 7.015 -22.750 1.00 96.06 281 VAL A CA 1
ATOM 2266 C C . VAL A 1 281 ? 4.723 6.967 -22.548 1.00 96.06 281 VAL A C 1
ATOM 2268 O O . VAL A 1 281 ? 3.986 7.482 -23.386 1.00 96.06 281 VAL A O 1
ATOM 2271 N N . LEU A 1 282 ? 4.236 6.414 -21.436 1.00 95.56 282 LEU A N 1
ATOM 2272 C CA . LEU A 1 282 ? 2.803 6.363 -21.133 1.00 95.56 282 LEU A CA 1
ATOM 2273 C C . LEU A 1 282 ? 2.192 7.749 -20.906 1.00 95.56 282 LEU A C 1
ATOM 2275 O O . LEU A 1 282 ? 1.122 8.033 -21.454 1.00 95.56 282 LEU A O 1
ATOM 2279 N N . GLN A 1 283 ? 2.887 8.626 -20.182 1.00 95.06 283 GLN A N 1
ATOM 2280 C CA . GLN A 1 283 ? 2.488 10.016 -19.975 1.00 95.06 283 GLN A CA 1
ATOM 2281 C C . GLN A 1 283 ? 2.301 10.729 -21.325 1.00 95.06 283 GLN A C 1
ATOM 2283 O O . GLN A 1 283 ? 1.251 11.320 -21.581 1.00 95.06 283 GLN A O 1
ATOM 2288 N N . SER A 1 284 ? 3.242 10.559 -22.265 1.00 95.06 284 SER A N 1
ATOM 2289 C CA . SER A 1 284 ? 3.135 11.107 -23.630 1.00 95.06 284 SER A CA 1
ATOM 2290 C C . SER A 1 284 ? 1.942 10.554 -24.430 1.00 95.06 284 SER A C 1
ATOM 2292 O O . SER A 1 284 ? 1.472 11.178 -25.383 1.00 95.06 284 SER A O 1
ATOM 2294 N N . LYS A 1 285 ? 1.418 9.379 -24.049 1.00 94.00 285 LYS A N 1
ATOM 2295 C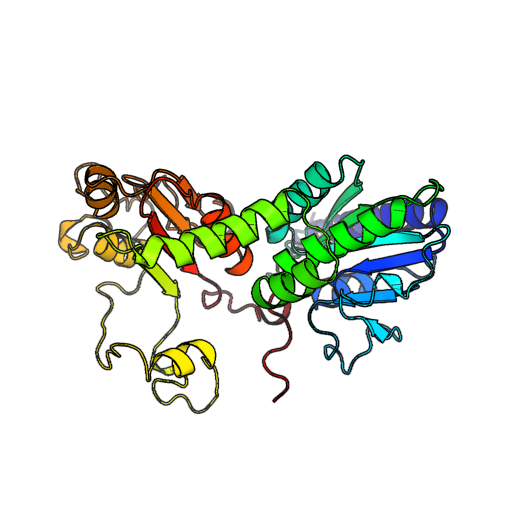 CA . LYS A 1 285 ? 0.216 8.760 -24.635 1.00 94.00 285 LYS A CA 1
ATOM 2296 C C . LYS A 1 285 ? -1.074 9.148 -23.908 1.00 94.00 285 LYS A C 1
ATOM 2298 O O . LYS A 1 285 ? -2.132 8.617 -24.259 1.00 94.00 285 LYS A O 1
ATOM 2303 N N . GLY A 1 286 ? -1.012 10.079 -22.958 1.00 92.44 286 GLY A N 1
ATOM 2304 C CA . GLY A 1 286 ? -2.167 10.610 -22.237 1.00 92.44 286 GLY A CA 1
ATOM 2305 C C . GLY A 1 286 ? -2.586 9.779 -21.027 1.00 92.44 286 GLY A C 1
ATOM 2306 O O . GLY A 1 286 ? -3.732 9.899 -20.594 1.00 92.44 286 GLY A O 1
ATOM 2307 N N . TYR A 1 287 ? -1.700 8.927 -20.508 1.00 94.62 287 TYR A N 1
ATOM 2308 C CA . TYR A 1 287 ? -1.923 8.273 -19.223 1.00 94.62 287 TYR A CA 1
ATOM 2309 C C . TYR A 1 287 ? -1.619 9.236 -18.073 1.00 94.62 287 TYR A C 1
ATOM 2311 O O . TYR A 1 287 ? -0.653 9.984 -18.149 1.00 94.62 287 TYR A O 1
ATOM 2319 N N . ASN A 1 288 ? -2.421 9.173 -17.011 1.00 93.75 288 ASN A N 1
ATOM 2320 C CA . ASN A 1 288 ? -2.057 9.688 -15.692 1.00 93.75 288 ASN A CA 1
ATOM 2321 C C . ASN A 1 288 ? -1.102 8.684 -15.027 1.00 93.75 288 ASN A C 1
ATOM 2323 O O . ASN A 1 288 ? -1.469 7.516 -14.865 1.00 93.75 288 ASN A O 1
ATOM 2327 N N . THR A 1 289 ? 0.119 9.092 -14.697 1.00 96.62 289 THR A N 1
ATOM 2328 C CA . THR A 1 289 ? 1.169 8.189 -14.206 1.00 96.62 289 THR A CA 1
ATOM 2329 C C . THR A 1 289 ? 1.427 8.367 -12.709 1.00 96.62 289 THR A C 1
ATOM 2331 O O . THR A 1 289 ? 1.809 9.430 -12.232 1.00 96.62 289 THR A O 1
ATOM 2334 N N . ILE A 1 290 ? 1.244 7.293 -11.944 1.00 95.69 290 ILE A N 1
ATOM 2335 C CA . ILE A 1 290 ? 1.254 7.291 -10.477 1.00 95.69 290 ILE A CA 1
ATOM 2336 C C . ILE A 1 290 ? 2.328 6.309 -9.997 1.00 95.69 290 ILE A C 1
ATOM 2338 O O . ILE A 1 290 ? 2.278 5.124 -10.325 1.00 95.69 290 ILE A O 1
ATOM 2342 N N . GLY A 1 291 ? 3.304 6.786 -9.230 1.00 95.38 291 GLY A N 1
ATOM 2343 C CA . GLY A 1 291 ? 4.358 5.971 -8.627 1.00 95.38 291 GLY A CA 1
ATOM 2344 C C . GLY A 1 291 ? 4.318 6.080 -7.108 1.00 95.38 291 GLY A C 1
ATOM 2345 O O . GLY A 1 291 ? 4.467 7.176 -6.576 1.00 95.38 291 GLY A O 1
ATOM 2346 N N . CYS A 1 292 ? 4.126 4.962 -6.408 1.00 89.94 292 CYS A N 1
ATOM 2347 C CA . CYS A 1 292 ? 4.114 4.932 -4.945 1.00 89.94 292 CYS A CA 1
ATOM 2348 C C . CYS A 1 292 ? 4.967 3.766 -4.435 1.00 89.94 292 CYS A C 1
ATOM 2350 O O . CYS A 1 292 ? 4.710 2.603 -4.755 1.00 89.94 292 CYS A O 1
ATOM 2352 N N . PHE A 1 293 ? 5.993 4.076 -3.642 1.00 88.56 293 PHE A N 1
ATOM 2353 C CA . PHE A 1 293 ? 7.027 3.115 -3.270 1.00 88.56 293 PHE A CA 1
ATOM 2354 C C . PHE A 1 293 ? 7.260 3.083 -1.759 1.00 88.56 293 PHE A C 1
ATOM 2356 O O . PHE A 1 293 ? 7.514 4.116 -1.141 1.00 88.56 293 PHE A O 1
ATOM 2363 N N . SER A 1 294 ? 7.249 1.887 -1.165 1.00 78.06 294 SER A N 1
ATOM 2364 C CA . SER A 1 294 ? 7.498 1.693 0.270 1.00 78.06 294 SER A CA 1
ATOM 2365 C C . SER A 1 294 ? 8.958 1.875 0.699 1.00 78.06 294 SER A C 1
ATOM 2367 O O . SER A 1 294 ? 9.214 1.948 1.898 1.00 78.06 294 SER A O 1
ATOM 2369 N N . ILE A 1 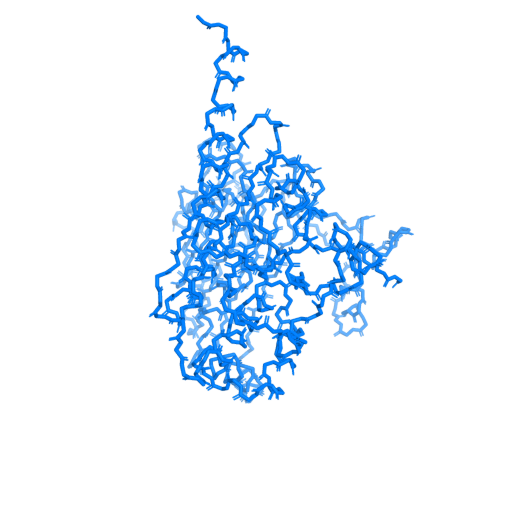295 ? 9.916 1.899 -0.235 1.00 77.94 295 ILE A N 1
ATOM 2370 C CA . ILE A 1 295 ? 11.351 1.758 0.059 1.00 77.94 295 ILE A CA 1
ATOM 2371 C C . ILE A 1 295 ? 12.180 2.984 -0.343 1.00 77.94 295 ILE A C 1
ATOM 2373 O O . ILE A 1 295 ? 12.026 3.543 -1.429 1.00 77.94 295 ILE A O 1
ATOM 2377 N N . THR A 1 296 ? 13.138 3.360 0.508 1.00 77.81 296 THR A N 1
ATOM 2378 C CA . THR A 1 296 ? 14.006 4.539 0.336 1.00 77.81 296 THR A CA 1
ATOM 2379 C C . THR A 1 296 ? 14.859 4.504 -0.936 1.00 77.81 296 THR A C 1
ATOM 2381 O O . THR A 1 296 ? 15.218 5.550 -1.467 1.00 77.81 296 THR A O 1
ATOM 2384 N N . PHE A 1 297 ? 15.180 3.328 -1.482 1.00 82.62 297 PHE A N 1
ATOM 2385 C CA . PHE A 1 297 ? 15.949 3.225 -2.733 1.00 82.62 297 PHE A CA 1
ATOM 2386 C C . PHE A 1 297 ? 15.166 3.663 -3.976 1.00 82.62 297 PHE A C 1
ATOM 2388 O O . PHE A 1 297 ? 15.759 3.862 -5.033 1.00 82.62 297 PHE A O 1
ATOM 2395 N N . MET A 1 298 ? 13.858 3.879 -3.832 1.00 87.81 298 MET A N 1
ATOM 2396 C CA . MET A 1 298 ? 13.018 4.548 -4.821 1.00 87.81 298 MET A CA 1
ATOM 2397 C C . MET A 1 298 ? 12.898 6.048 -4.544 1.00 87.81 298 MET A C 1
ATOM 2399 O O . MET A 1 298 ? 11.964 6.700 -4.987 1.00 87.81 298 MET A O 1
ATOM 2403 N N . ASN A 1 299 ? 13.845 6.636 -3.819 1.00 84.94 299 ASN A N 1
ATOM 2404 C CA . ASN A 1 299 ? 13.900 8.077 -3.662 1.00 84.94 299 ASN A CA 1
ATOM 2405 C C . ASN A 1 299 ? 14.217 8.768 -4.998 1.00 84.94 299 ASN A C 1
ATOM 2407 O O . ASN A 1 299 ? 15.117 8.335 -5.719 1.00 84.94 299 ASN A O 1
ATOM 2411 N N . GLN A 1 300 ? 13.533 9.874 -5.294 1.00 86.56 300 GLN A N 1
ATOM 2412 C CA . GLN A 1 300 ? 13.775 10.732 -6.454 1.00 86.56 300 GLN A CA 1
ATOM 2413 C C . GLN A 1 300 ? 15.236 11.195 -6.587 1.00 86.56 300 GLN A C 1
ATOM 2415 O O . GLN A 1 300 ? 15.707 11.403 -7.700 1.00 86.56 300 GLN A O 1
ATOM 2420 N N . ALA A 1 301 ? 15.985 11.287 -5.482 1.00 84.56 301 ALA A N 1
ATOM 2421 C CA . ALA A 1 301 ? 17.423 11.564 -5.474 1.00 84.56 301 ALA A CA 1
ATOM 2422 C C . ALA A 1 301 ? 18.246 10.502 -6.230 1.00 84.56 301 ALA A C 1
ATOM 2424 O O . ALA A 1 301 ? 19.346 10.790 -6.696 1.00 84.56 301 ALA A O 1
ATOM 2425 N N . PHE A 1 302 ? 17.705 9.291 -6.397 1.00 87.00 302 PHE A N 1
ATOM 2426 C CA . PHE A 1 302 ? 18.273 8.238 -7.240 1.00 87.00 302 PHE A CA 1
ATOM 2427 C C . PHE A 1 302 ? 17.800 8.311 -8.701 1.00 87.00 302 PHE A C 1
ATOM 2429 O O . PHE A 1 302 ? 18.072 7.388 -9.464 1.00 87.00 302 PHE A O 1
ATOM 2436 N N . GLY A 1 303 ? 17.106 9.378 -9.109 1.00 89.06 303 GLY A N 1
ATOM 2437 C CA . GLY A 1 303 ? 16.647 9.580 -10.485 1.00 89.06 303 GLY A CA 1
ATOM 2438 C C . GLY A 1 303 ? 15.510 8.643 -10.886 1.00 89.06 303 GLY A C 1
ATOM 2439 O O . GLY A 1 303 ? 15.438 8.210 -12.025 1.00 89.06 303 GLY A O 1
ATOM 2440 N N . THR A 1 304 ? 14.636 8.260 -9.961 1.00 91.06 304 THR A N 1
ATOM 2441 C CA . THR A 1 304 ? 13.578 7.259 -10.200 1.00 91.06 304 THR A CA 1
ATOM 2442 C C . THR A 1 304 ? 12.223 7.868 -10.576 1.00 91.06 304 THR A C 1
ATOM 2444 O O . THR A 1 304 ? 11.340 7.146 -11.032 1.00 91.06 304 THR A O 1
ATOM 2447 N N . SER A 1 305 ? 12.066 9.193 -10.464 1.00 93.62 305 SER A N 1
ATOM 2448 C CA . SER A 1 305 ? 10.766 9.874 -10.545 1.00 93.62 305 SER A CA 1
ATOM 2449 C C . SER A 1 305 ? 10.328 10.389 -11.924 1.00 93.62 305 SER A C 1
ATOM 2451 O O . SER A 1 305 ? 9.151 10.719 -12.065 1.00 93.62 305 SER A O 1
ATOM 2453 N N . LYS A 1 306 ? 11.194 10.459 -12.958 1.00 93.81 306 LYS A N 1
ATOM 2454 C CA . LYS A 1 306 ? 10.742 10.928 -14.300 1.00 93.81 306 LYS A CA 1
ATOM 2455 C C . LYS A 1 306 ? 9.548 10.121 -14.791 1.00 93.81 306 LYS A C 1
ATOM 2457 O O . LYS A 1 306 ? 9.540 8.891 -14.723 1.00 93.81 306 LYS A O 1
ATOM 2462 N N . GLY A 1 307 ? 8.637 10.846 -15.430 1.00 94.12 307 GLY A N 1
ATOM 2463 C CA . GLY A 1 307 ? 7.502 10.281 -16.143 1.00 94.12 307 GLY A CA 1
ATOM 2464 C C . GLY A 1 307 ? 6.328 9.930 -15.246 1.00 94.12 307 GLY A C 1
ATOM 2465 O O . GLY A 1 307 ? 5.352 9.395 -15.758 1.00 94.12 307 GLY A O 1
ATOM 2466 N N . PHE A 1 308 ? 6.405 10.224 -13.947 1.00 95.94 308 PHE A N 1
ATOM 2467 C CA . PHE A 1 308 ? 5.291 10.128 -13.012 1.00 95.94 308 PHE A CA 1
ATOM 2468 C C . PHE A 1 308 ? 4.672 11.513 -12.769 1.00 95.94 308 PHE A C 1
ATOM 2470 O O . PHE A 1 308 ? 5.372 12.436 -12.358 1.00 95.94 308 PHE A O 1
ATOM 2477 N N . ASP A 1 309 ? 3.366 11.653 -13.002 1.00 94.06 309 ASP A N 1
ATOM 2478 C CA . ASP A 1 309 ? 2.568 12.827 -12.622 1.00 94.06 309 ASP A CA 1
ATOM 2479 C C . ASP A 1 309 ? 2.443 12.944 -11.094 1.00 94.06 309 ASP A C 1
ATOM 2481 O O . ASP A 1 309 ? 2.447 14.043 -10.538 1.00 94.06 309 ASP A O 1
ATOM 2485 N N . PHE A 1 310 ? 2.366 11.802 -10.405 1.00 92.69 310 PHE A N 1
ATOM 2486 C CA . PHE A 1 310 ? 2.458 11.712 -8.952 1.00 92.69 310 PHE A CA 1
ATOM 2487 C C . PHE A 1 310 ? 3.549 10.732 -8.540 1.00 92.69 310 PHE A C 1
ATOM 2489 O O . PHE A 1 310 ? 3.552 9.586 -8.990 1.00 92.69 310 PHE A O 1
ATOM 2496 N N . TYR A 1 311 ? 4.435 11.167 -7.645 1.00 91.12 311 TYR A N 1
ATOM 2497 C CA . TYR A 1 311 ? 5.536 10.356 -7.150 1.00 91.12 311 TYR A CA 1
ATOM 2498 C C . TYR A 1 311 ? 5.627 10.414 -5.633 1.00 91.12 311 TYR A C 1
ATOM 2500 O O . TYR A 1 311 ? 5.812 11.480 -5.046 1.00 91.12 311 TYR A O 1
ATOM 2508 N N . GLU A 1 312 ? 5.551 9.248 -5.010 1.00 84.25 312 GLU A N 1
ATOM 2509 C CA . GLU A 1 312 ? 5.690 9.088 -3.579 1.00 84.25 312 GLU A CA 1
ATOM 2510 C C . GLU A 1 312 ? 6.660 7.965 -3.226 1.00 84.25 312 GLU A C 1
ATOM 2512 O O . GLU A 1 312 ? 6.657 6.892 -3.824 1.00 84.25 312 GLU A O 1
ATOM 2517 N N . GLN A 1 313 ? 7.454 8.204 -2.191 1.00 76.94 313 GLN A N 1
ATOM 2518 C CA . GLN A 1 313 ? 8.531 7.338 -1.737 1.00 76.94 313 GLN A CA 1
ATOM 2519 C C . GLN A 1 313 ? 8.515 7.194 -0.210 1.00 76.94 313 GLN A C 1
ATOM 2521 O O . GLN A 1 313 ? 8.027 8.075 0.502 1.00 76.94 313 GLN A O 1
ATOM 2526 N N . GLY A 1 314 ? 9.125 6.118 0.292 1.00 61.19 314 GLY A N 1
ATOM 2527 C CA . GLY A 1 314 ? 9.434 5.958 1.714 1.00 61.19 314 GLY A CA 1
ATOM 2528 C C . GLY A 1 314 ? 10.391 7.047 2.237 1.00 61.19 314 GLY A C 1
ATOM 2529 O O . GLY A 1 314 ? 11.138 7.646 1.451 1.00 61.19 314 GLY A O 1
ATOM 2530 N N . PRO A 1 315 ? 10.386 7.328 3.553 1.00 55.47 315 PRO A N 1
ATOM 2531 C CA . PRO A 1 315 ? 11.250 8.343 4.156 1.00 55.47 315 PRO A CA 1
ATOM 2532 C C . PRO A 1 315 ? 12.744 7.985 4.026 1.00 55.47 315 PRO A C 1
ATOM 2534 O O . PRO A 1 315 ? 13.128 6.832 3.821 1.00 55.47 315 PRO A O 1
ATOM 2537 N N . ILE A 1 316 ? 13.600 9.009 4.102 1.00 53.25 316 ILE A N 1
ATOM 2538 C CA . ILE A 1 316 ? 15.049 8.909 3.831 1.00 53.25 316 ILE A CA 1
ATOM 2539 C C . ILE A 1 316 ? 15.840 8.455 5.065 1.00 53.25 316 ILE A C 1
ATOM 2541 O O . ILE A 1 316 ? 16.903 7.856 4.930 1.00 53.25 316 ILE A O 1
ATOM 2545 N N . GLU A 1 317 ? 15.336 8.763 6.260 1.00 48.34 317 GLU A N 1
ATOM 2546 C CA . GLU A 1 317 ? 16.176 8.897 7.458 1.00 48.34 317 GLU A CA 1
ATOM 2547 C C . GLU A 1 317 ? 16.353 7.621 8.289 1.00 48.34 317 GLU A C 1
ATOM 2549 O O . GLU A 1 317 ? 17.144 7.617 9.218 1.00 48.34 317 GLU A O 1
ATOM 2554 N N . ASP A 1 318 ? 15.710 6.521 7.917 1.00 50.06 318 ASP A N 1
ATOM 2555 C CA . ASP A 1 318 ? 15.910 5.165 8.438 1.00 50.06 318 ASP A CA 1
ATOM 2556 C C . ASP A 1 318 ? 15.306 4.216 7.368 1.00 50.06 318 ASP A C 1
ATOM 2558 O O . ASP A 1 318 ? 14.477 4.671 6.575 1.00 50.06 318 ASP A O 1
ATOM 2562 N N . ILE A 1 319 ? 15.680 2.924 7.276 1.00 52.50 319 ILE A N 1
ATOM 2563 C CA . ILE A 1 319 ? 14.981 1.954 6.387 1.00 52.50 319 ILE A CA 1
ATOM 2564 C C . ILE A 1 319 ? 13.577 1.710 6.969 1.00 52.50 319 ILE A C 1
ATOM 2566 O O . ILE A 1 319 ? 13.300 0.685 7.591 1.00 52.50 319 ILE A O 1
ATOM 2570 N N . ILE A 1 320 ? 12.704 2.704 6.845 1.00 52.66 320 ILE A N 1
ATOM 2571 C CA . ILE A 1 320 ? 11.314 2.661 7.268 1.00 52.66 320 ILE A CA 1
ATOM 2572 C C . ILE A 1 320 ? 10.518 2.282 6.032 1.00 52.66 320 ILE A C 1
ATOM 2574 O O . ILE A 1 320 ? 10.465 3.006 5.039 1.00 52.66 320 ILE A O 1
ATOM 2578 N N . ILE A 1 321 ? 9.922 1.102 6.115 1.00 60.28 321 ILE A N 1
ATOM 2579 C CA . ILE A 1 321 ? 9.039 0.554 5.100 1.00 60.28 321 ILE A CA 1
ATOM 2580 C C . ILE A 1 321 ? 7.634 1.078 5.391 1.00 60.28 321 ILE A C 1
ATOM 2582 O O . ILE A 1 321 ? 7.058 0.779 6.443 1.00 60.28 321 ILE A O 1
ATOM 2586 N N . ASN A 1 322 ? 7.082 1.861 4.463 1.00 61.91 322 ASN A N 1
ATOM 2587 C CA . ASN A 1 322 ? 5.668 2.228 4.524 1.00 61.91 322 ASN A CA 1
ATOM 2588 C C . ASN A 1 322 ? 4.811 0.976 4.271 1.00 61.91 322 ASN A C 1
ATOM 2590 O O . ASN A 1 322 ? 5.126 0.216 3.349 1.00 61.91 322 ASN A O 1
ATOM 2594 N N . PRO A 1 323 ? 3.730 0.755 5.040 1.00 63.16 323 PRO A N 1
ATOM 2595 C CA . PRO A 1 323 ? 2.855 -0.389 4.832 1.00 63.16 323 PRO A CA 1
ATOM 2596 C C . PRO A 1 323 ? 2.162 -0.282 3.472 1.00 63.16 323 PRO A C 1
ATOM 2598 O O . PRO A 1 323 ? 1.746 0.801 3.051 1.00 63.16 323 PRO A O 1
ATOM 2601 N N . ALA A 1 324 ? 2.000 -1.412 2.789 1.00 67.94 324 ALA A N 1
ATOM 2602 C CA . ALA A 1 324 ? 1.368 -1.448 1.476 1.00 67.94 324 ALA A CA 1
ATOM 2603 C C . ALA A 1 324 ? -0.079 -0.912 1.443 1.00 67.94 324 ALA A C 1
ATOM 2605 O O . ALA A 1 324 ? -0.486 -0.373 0.415 1.00 67.94 324 ALA A O 1
ATOM 2606 N N . SER A 1 325 ? -0.835 -0.959 2.550 1.00 59.78 325 SER A N 1
ATOM 2607 C CA . SER A 1 325 ? -2.166 -0.329 2.642 1.00 59.78 325 SER A CA 1
ATOM 2608 C C . SER A 1 325 ? -2.113 1.192 2.463 1.00 59.78 325 SER A C 1
ATOM 2610 O O . SER A 1 325 ? -2.897 1.746 1.695 1.00 59.78 325 SER A O 1
ATOM 2612 N N . LEU A 1 326 ? -1.142 1.861 3.093 1.00 60.62 326 LEU A N 1
ATOM 2613 C CA . LEU A 1 326 ? -0.922 3.298 2.932 1.00 60.62 326 LEU A CA 1
ATOM 2614 C C . LEU A 1 326 ? -0.529 3.636 1.493 1.00 60.62 326 LEU A C 1
ATOM 2616 O O . LEU A 1 326 ? -1.095 4.548 0.893 1.00 60.62 326 LEU A O 1
ATOM 2620 N N . ILE A 1 327 ? 0.439 2.894 0.946 1.00 71.31 327 ILE A N 1
ATOM 2621 C CA . ILE A 1 327 ? 0.916 3.086 -0.429 1.00 71.31 327 ILE A CA 1
ATOM 2622 C C . ILE A 1 327 ? -0.238 2.929 -1.422 1.00 71.31 327 ILE A C 1
ATOM 2624 O O . ILE A 1 327 ? -0.392 3.752 -2.322 1.00 71.31 327 ILE A O 1
ATOM 2628 N N . MET A 1 328 ? -1.081 1.912 -1.231 1.00 69.44 328 MET A N 1
ATOM 2629 C CA . MET A 1 328 ? -2.262 1.688 -2.058 1.00 69.44 328 MET A CA 1
ATOM 2630 C C . MET A 1 328 ? -3.268 2.836 -1.939 1.00 69.44 328 MET A C 1
ATOM 2632 O O . MET A 1 328 ? -3.719 3.349 -2.962 1.00 69.44 328 MET A O 1
ATOM 2636 N N . HIS A 1 329 ? -3.600 3.267 -0.717 1.00 63.09 329 HIS A N 1
ATOM 2637 C CA . HIS A 1 329 ? -4.534 4.375 -0.490 1.00 63.09 329 HIS A CA 1
ATOM 2638 C C . HIS A 1 329 ? -4.089 5.640 -1.220 1.00 63.09 329 HIS A C 1
ATOM 2640 O O . HIS A 1 329 ? -4.830 6.178 -2.042 1.00 63.09 329 HIS A O 1
ATOM 2646 N N . ARG A 1 330 ? -2.847 6.074 -0.992 1.00 68.25 330 ARG A N 1
ATOM 2647 C CA . ARG A 1 330 ? -2.319 7.302 -1.597 1.00 68.25 330 ARG A CA 1
ATOM 2648 C C . ARG A 1 330 ? -2.257 7.219 -3.119 1.00 68.25 330 ARG A C 1
ATOM 2650 O O . ARG A 1 330 ? -2.536 8.205 -3.796 1.00 68.25 330 ARG A O 1
ATOM 2657 N N . ALA A 1 331 ? -1.980 6.042 -3.676 1.00 75.06 331 ALA A N 1
ATOM 2658 C CA . ALA A 1 331 ? -2.048 5.839 -5.117 1.00 75.06 331 ALA A CA 1
ATOM 2659 C C . ALA A 1 331 ? -3.487 5.965 -5.652 1.00 75.06 331 ALA A C 1
ATOM 2661 O O . ALA A 1 331 ? -3.719 6.639 -6.659 1.00 75.06 331 ALA A O 1
ATOM 2662 N N . LEU A 1 332 ? -4.468 5.363 -4.970 1.00 73.19 332 LEU A N 1
ATOM 2663 C CA . LEU A 1 332 ? -5.885 5.444 -5.336 1.00 73.19 332 LEU A CA 1
ATOM 2664 C C . LEU A 1 332 ? -6.436 6.871 -5.257 1.00 73.19 332 LEU A C 1
ATOM 2666 O O . LEU A 1 332 ? -7.306 7.235 -6.054 1.00 73.19 332 LEU A O 1
ATOM 2670 N N . GLU A 1 333 ? -5.932 7.713 -4.353 1.00 69.69 333 GLU A N 1
ATOM 2671 C CA . GLU A 1 333 ? -6.312 9.129 -4.291 1.00 69.69 333 GLU A CA 1
ATOM 2672 C C . GLU A 1 333 ? -6.032 9.865 -5.600 1.00 69.69 333 GLU A C 1
ATOM 2674 O O . GLU A 1 333 ? -6.830 10.709 -6.006 1.00 69.69 333 GLU A O 1
ATOM 2679 N N . LYS A 1 334 ? -4.945 9.505 -6.287 1.00 80.75 334 LYS A N 1
ATOM 2680 C CA . LYS A 1 334 ? -4.482 10.172 -7.512 1.00 80.75 334 LYS A CA 1
ATOM 2681 C C . LYS A 1 334 ? -5.104 9.627 -8.786 1.00 80.75 334 LYS A C 1
ATOM 2683 O O . LYS A 1 334 ? -4.887 10.190 -9.857 1.00 80.75 334 LYS A O 1
ATOM 2688 N N . VAL A 1 335 ? -5.899 8.565 -8.689 1.00 80.38 335 VAL A N 1
ATOM 2689 C CA . VAL A 1 335 ? -6.682 8.063 -9.818 1.00 80.38 335 VAL A CA 1
ATOM 2690 C C . VAL A 1 335 ? -7.785 9.068 -10.143 1.00 80.38 335 VAL A C 1
ATOM 2692 O O . VAL A 1 335 ? -8.670 9.326 -9.328 1.00 80.38 335 VAL A O 1
ATOM 2695 N N . THR A 1 336 ? -7.738 9.615 -11.356 1.00 71.75 336 THR A N 1
ATOM 2696 C CA . THR A 1 336 ? -8.732 10.555 -11.884 1.00 71.75 336 THR A CA 1
ATOM 2697 C C . THR A 1 336 ? -9.637 9.892 -12.925 1.00 71.75 336 THR A C 1
ATOM 2699 O O . THR A 1 336 ? -9.307 8.866 -13.528 1.00 71.75 336 THR A O 1
ATOM 2702 N N . SER A 1 337 ? -10.812 10.484 -13.144 1.00 66.94 337 SER A N 1
ATOM 2703 C CA . SER A 1 337 ? -11.874 9.943 -13.999 1.00 66.94 337 SER A CA 1
ATOM 2704 C C . SER A 1 337 ? -11.821 10.377 -15.461 1.00 66.94 337 SER A C 1
ATOM 2706 O O . SER A 1 337 ? -12.652 9.944 -16.261 1.00 66.94 337 SER A O 1
ATOM 2708 N N . ASP A 1 338 ? -10.832 11.182 -15.841 1.00 77.69 338 ASP A N 1
ATOM 2709 C CA . ASP A 1 338 ? -10.694 11.826 -17.151 1.00 77.69 338 ASP A CA 1
ATOM 2710 C C . ASP A 1 338 ? -9.625 11.169 -18.048 1.00 77.69 338 ASP A C 1
ATOM 2712 O O . ASP A 1 338 ? -9.797 11.115 -19.262 1.00 77.69 338 ASP A O 1
ATOM 2716 N N . LYS A 1 339 ? -8.599 10.523 -17.468 1.00 83.69 339 LYS A N 1
ATOM 2717 C CA . LYS A 1 339 ? -7.507 9.846 -18.210 1.00 83.69 339 LYS A CA 1
ATOM 2718 C C . LYS A 1 339 ? -7.351 8.360 -17.852 1.00 83.69 339 LYS A C 1
ATOM 2720 O O . LYS A 1 339 ? -7.665 8.007 -16.715 1.00 83.69 339 LYS A O 1
ATOM 2725 N N . PRO A 1 340 ? -6.908 7.470 -18.769 1.00 90.69 340 PRO A N 1
ATOM 2726 C CA . PRO A 1 340 ? -6.430 6.149 -18.358 1.00 90.69 340 PRO A CA 1
ATOM 2727 C C . PRO A 1 340 ? -5.236 6.326 -17.417 1.00 90.69 340 PRO A C 1
ATOM 2729 O O . PRO A 1 340 ? -4.508 7.310 -17.538 1.00 90.69 340 PRO A O 1
ATOM 2732 N N . PHE A 1 341 ? -5.022 5.402 -16.485 1.00 91.75 341 PHE A N 1
ATOM 2733 C CA . PHE A 1 341 ? -3.908 5.516 -15.544 1.00 91.75 341 PHE A CA 1
ATOM 2734 C C . PHE A 1 341 ? -2.890 4.395 -15.705 1.00 91.75 341 PHE A C 1
ATOM 2736 O O . PHE A 1 341 ? -3.212 3.271 -16.104 1.00 91.75 341 PHE A O 1
ATOM 2743 N N . PHE A 1 342 ? -1.649 4.731 -15.383 1.00 95.75 342 PHE A N 1
ATOM 2744 C CA . PHE A 1 342 ? -0.599 3.782 -15.083 1.00 95.75 342 PHE A CA 1
ATOM 2745 C C . PHE A 1 342 ? -0.189 3.961 -13.637 1.00 95.75 342 PHE A C 1
ATOM 2747 O O . PHE A 1 342 ? 0.121 5.070 -13.216 1.00 95.75 342 PHE A O 1
ATOM 2754 N N . MET A 1 343 ? -0.193 2.870 -12.888 1.00 95.19 343 MET A N 1
ATOM 2755 C CA . MET A 1 343 ? 0.179 2.864 -11.486 1.00 95.19 343 MET A CA 1
ATOM 2756 C C . MET A 1 343 ? 1.299 1.857 -11.265 1.00 95.19 343 MET A C 1
ATOM 2758 O O . MET A 1 343 ? 1.170 0.699 -11.658 1.00 95.19 343 MET A O 1
ATOM 2762 N N . MET A 1 344 ? 2.382 2.294 -10.631 1.00 96.44 344 MET A N 1
ATOM 2763 C CA . MET A 1 344 ? 3.482 1.440 -10.198 1.00 96.44 344 MET A CA 1
ATOM 2764 C C . MET A 1 344 ? 3.545 1.459 -8.674 1.00 96.44 344 MET A C 1
ATOM 2766 O O . MET A 1 344 ? 3.813 2.49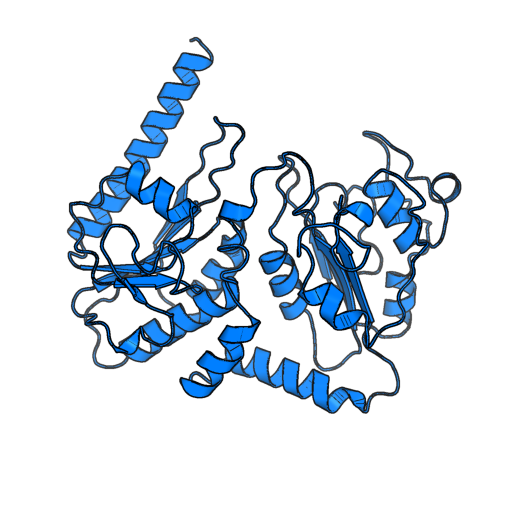8 -8.073 1.00 96.44 344 MET A O 1
ATOM 2770 N N . LEU A 1 345 ? 3.280 0.305 -8.067 1.00 92.94 345 LEU A N 1
ATOM 2771 C CA . LEU A 1 345 ? 3.262 0.113 -6.622 1.00 92.94 345 LEU A CA 1
ATOM 2772 C C . LEU A 1 345 ? 4.420 -0.790 -6.219 1.00 92.94 345 LEU A C 1
ATOM 2774 O O . LEU A 1 345 ? 4.562 -1.884 -6.762 1.00 92.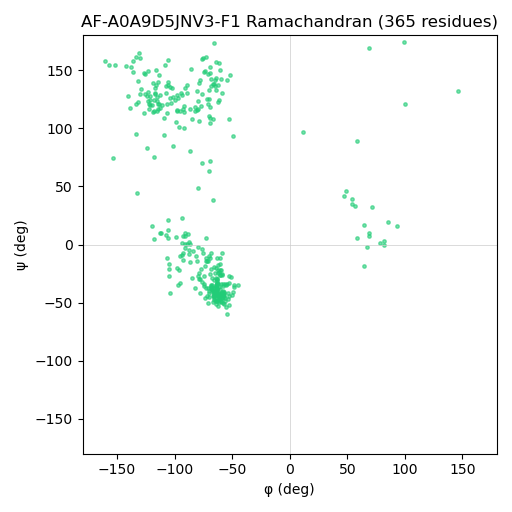94 345 LEU A O 1
ATOM 2778 N N . ASN A 1 346 ? 5.223 -0.359 -5.253 1.00 92.25 346 ASN A N 1
ATOM 2779 C CA . ASN A 1 346 ? 6.223 -1.205 -4.607 1.00 92.25 346 ASN A CA 1
ATOM 2780 C C . ASN A 1 346 ? 5.860 -1.389 -3.137 1.00 92.25 346 ASN A C 1
ATOM 2782 O O . ASN A 1 346 ? 5.744 -0.411 -2.401 1.00 92.25 346 ASN A O 1
ATOM 2786 N N . PHE A 1 347 ? 5.725 -2.649 -2.737 1.00 86.69 347 PHE A N 1
ATOM 2787 C CA . PHE A 1 347 ? 5.439 -3.069 -1.373 1.00 86.69 347 PHE A CA 1
ATOM 2788 C C . PHE A 1 347 ? 6.670 -3.761 -0.808 1.00 86.69 347 PHE A C 1
ATOM 2790 O O . PHE A 1 347 ? 7.109 -4.771 -1.355 1.00 86.69 347 PHE A O 1
ATOM 2797 N N . ALA A 1 348 ? 7.231 -3.227 0.274 1.00 81.25 348 ALA A N 1
ATOM 2798 C CA . ALA A 1 348 ? 8.468 -3.738 0.865 1.00 81.25 348 ALA A CA 1
ATOM 2799 C C . ALA A 1 348 ? 8.249 -4.508 2.172 1.00 81.25 348 ALA A C 1
ATOM 2801 O O . ALA A 1 348 ? 9.176 -4.700 2.951 1.00 81.25 348 ALA A O 1
ATOM 2802 N N . ASP A 1 349 ? 7.035 -5.002 2.401 1.00 76.81 349 ASP A N 1
ATOM 2803 C CA . ASP A 1 349 ? 6.644 -5.702 3.625 1.00 76.81 349 ASP A CA 1
ATOM 2804 C C . ASP A 1 349 ? 7.458 -6.984 3.896 1.00 76.81 349 ASP A C 1
ATOM 2806 O O . ASP A 1 349 ? 7.659 -7.385 5.039 1.00 76.81 349 ASP A O 1
ATOM 2810 N N . ALA A 1 350 ? 7.996 -7.625 2.857 1.00 80.19 350 ALA A N 1
ATOM 2811 C CA . ALA A 1 350 ? 8.875 -8.786 3.008 1.00 80.19 350 ALA A CA 1
ATOM 2812 C C . ALA A 1 350 ? 10.372 -8.422 3.107 1.00 80.19 350 ALA A C 1
ATOM 2814 O O . ALA A 1 350 ? 11.219 -9.312 3.014 1.00 80.19 350 ALA A O 1
ATOM 2815 N N . HIS A 1 351 ? 10.726 -7.143 3.256 1.00 78.50 351 HIS A N 1
ATOM 2816 C CA . HIS A 1 351 ? 12.113 -6.682 3.336 1.00 78.50 351 HIS A CA 1
ATOM 2817 C C . HIS A 1 351 ? 12.655 -6.750 4.777 1.00 78.50 351 HIS A C 1
ATOM 2819 O O . HIS A 1 351 ? 11.923 -6.628 5.755 1.00 78.50 351 HIS A O 1
ATOM 2825 N N . SER A 1 352 ? 13.970 -6.943 4.918 1.00 65.81 352 SER A N 1
ATOM 2826 C CA . SER A 1 352 ? 14.651 -6.944 6.220 1.00 65.81 352 SER A CA 1
ATOM 2827 C C . SER A 1 352 ? 14.715 -5.529 6.838 1.00 65.81 352 SER A C 1
ATOM 2829 O O . SER A 1 352 ? 14.921 -4.570 6.094 1.00 65.81 352 SER A O 1
ATOM 2831 N N . PRO A 1 353 ? 14.648 -5.358 8.173 1.00 58.97 353 PRO A N 1
ATOM 2832 C CA . PRO A 1 353 ? 14.458 -6.398 9.183 1.00 58.97 353 PRO A CA 1
ATOM 2833 C C . PRO A 1 353 ? 13.095 -7.065 9.023 1.00 58.97 353 PRO A C 1
ATOM 2835 O O . PRO A 1 353 ? 12.093 -6.367 8.906 1.00 58.97 353 PRO A O 1
ATOM 2838 N N . PHE A 1 354 ? 13.070 -8.408 9.049 1.00 56.69 354 PHE A N 1
ATOM 2839 C CA . PHE A 1 354 ? 11.836 -9.198 9.114 1.00 56.69 354 PHE A CA 1
ATOM 2840 C C . PHE A 1 354 ? 11.217 -9.016 10.499 1.00 56.69 354 PHE A C 1
ATOM 2842 O O . PHE A 1 354 ? 11.126 -9.941 11.302 1.00 56.69 354 PHE A O 1
ATOM 2849 N N . LYS A 1 355 ? 10.834 -7.785 10.814 1.00 48.25 355 LYS A N 1
ATOM 2850 C CA . LYS A 1 355 ? 9.870 -7.537 11.862 1.00 48.25 355 LYS A CA 1
ATOM 2851 C C . LYS A 1 355 ? 8.651 -8.296 11.410 1.00 48.25 355 LYS A C 1
ATOM 2853 O O . LYS A 1 355 ? 8.275 -8.199 10.240 1.00 48.25 355 LYS A O 1
ATOM 2858 N N . SER A 1 356 ? 8.080 -9.100 12.297 1.00 39.53 356 SER A N 1
ATOM 2859 C CA . SER A 1 356 ? 6.765 -9.633 12.018 1.00 39.53 356 SER A CA 1
ATOM 2860 C C . SER A 1 356 ? 5.912 -8.410 11.688 1.00 39.53 356 SER A C 1
ATOM 2862 O O . SER A 1 356 ? 5.631 -7.554 12.514 1.00 39.53 356 SER A O 1
ATOM 2864 N N . LEU A 1 357 ? 5.554 -8.253 10.428 1.00 43.66 357 LEU A N 1
ATOM 2865 C CA . LEU A 1 357 ? 4.533 -7.294 10.087 1.00 43.66 357 LEU A CA 1
ATOM 2866 C C . LEU A 1 357 ? 3.169 -7.846 10.545 1.00 43.66 357 LEU A C 1
ATOM 2868 O O . LEU A 1 357 ? 2.168 -7.167 10.384 1.00 43.66 357 LEU A O 1
ATOM 2872 N N . MET A 1 358 ? 3.116 -8.996 11.251 1.00 35.12 358 MET A N 1
ATOM 2873 C CA . MET A 1 358 ? 1.935 -9.406 12.023 1.00 35.12 358 MET A CA 1
ATOM 2874 C C . MET A 1 358 ? 1.449 -8.297 12.960 1.00 35.12 358 MET A C 1
ATOM 2876 O O . MET A 1 358 ? 0.252 -8.209 13.205 1.00 35.12 358 MET A O 1
ATOM 2880 N N . HIS A 1 359 ? 2.342 -7.414 13.426 1.00 38.91 359 HIS A N 1
ATOM 2881 C CA . HIS A 1 359 ? 1.946 -6.260 14.227 1.00 38.91 359 HIS A CA 1
ATOM 2882 C C . HIS A 1 359 ? 1.040 -5.294 13.425 1.00 38.91 359 HIS A C 1
ATOM 2884 O O . HIS A 1 359 ? 0.057 -4.791 13.969 1.00 38.91 359 HIS A O 1
ATOM 2890 N N . ARG A 1 360 ? 1.303 -5.092 12.121 1.00 38.38 360 ARG A N 1
ATOM 2891 C CA . ARG A 1 360 ? 0.636 -4.112 11.231 1.00 38.38 360 ARG A CA 1
ATOM 2892 C C . ARG A 1 360 ? -0.510 -4.656 10.375 1.00 38.38 360 ARG A C 1
ATOM 2894 O O . ARG A 1 360 ? -1.332 -3.872 9.917 1.00 38.38 360 ARG A O 1
ATOM 2901 N N . TRP A 1 361 ? -0.555 -5.961 10.128 1.00 35.19 361 TRP A N 1
ATOM 2902 C CA . TRP A 1 361 ? -1.333 -6.534 9.017 1.00 35.19 361 TRP A CA 1
ATOM 2903 C C . TRP A 1 361 ? -2.600 -7.281 9.410 1.00 35.19 361 TRP A C 1
ATOM 2905 O O . TRP A 1 361 ? -3.240 -7.911 8.572 1.00 35.19 361 TRP A O 1
ATOM 2915 N N . GLY A 1 362 ? -2.986 -7.212 10.676 1.00 33.41 362 GLY A N 1
ATOM 2916 C CA . GLY A 1 362 ? -4.060 -8.057 11.148 1.00 33.41 362 GLY A CA 1
ATOM 2917 C C . GLY A 1 362 ? -3.678 -9.534 11.190 1.00 33.41 362 GLY A C 1
ATOM 2918 O O . GLY A 1 362 ? -2.602 -9.944 10.753 1.00 33.41 362 GLY A O 1
ATOM 2919 N N . THR A 1 363 ? -4.534 -10.325 11.824 1.00 31.86 363 THR A N 1
ATOM 2920 C CA . THR A 1 363 ? -4.296 -11.748 12.055 1.00 31.86 363 THR A CA 1
ATOM 2921 C C . THR A 1 363 ? -4.193 -12.469 10.702 1.00 31.86 363 THR A C 1
ATOM 2923 O O . THR A 1 363 ? -5.129 -12.386 9.904 1.00 31.86 363 THR A O 1
ATOM 2926 N N . PRO A 1 364 ? -3.090 -13.176 10.386 1.00 32.22 364 PRO A N 1
ATOM 2927 C CA . PRO A 1 364 ? -3.054 -14.005 9.196 1.00 32.22 364 PRO A CA 1
ATOM 2928 C C . PRO A 1 364 ? -3.989 -15.194 9.420 1.00 32.22 364 PRO A C 1
ATOM 2930 O O . PRO A 1 364 ? -3.656 -16.091 10.183 1.00 32.22 364 PRO A O 1
ATOM 2933 N N . LEU A 1 365 ? -5.124 -15.186 8.715 1.00 31.34 365 LEU A N 1
ATOM 2934 C CA . LEU A 1 365 ? -5.982 -16.348 8.476 1.00 31.34 365 LEU A CA 1
ATOM 2935 C C . LEU A 1 365 ? -6.496 -17.016 9.766 1.00 31.34 365 LEU A C 1
ATOM 2937 O O . LEU A 1 365 ? -5.916 -17.981 10.261 1.00 31.34 365 LEU A O 1
ATOM 2941 N N . ALA A 1 366 ? -7.648 -16.552 10.255 1.00 25.95 366 ALA A N 1
ATOM 2942 C CA . ALA A 1 366 ? -8.604 -17.509 10.797 1.00 25.95 366 ALA A CA 1
ATOM 2943 C C . ALA A 1 366 ? -9.151 -18.307 9.596 1.00 25.95 366 ALA A C 1
ATOM 2945 O O . ALA A 1 366 ? -9.922 -17.775 8.797 1.00 25.95 366 ALA A O 1
ATOM 2946 N N . ASP A 1 367 ? -8.648 -19.539 9.491 1.00 28.06 367 ASP A N 1
ATOM 2947 C CA . ASP A 1 367 ? -9.001 -20.656 8.594 1.00 28.06 367 ASP A CA 1
ATOM 2948 C C . ASP A 1 367 ? -8.481 -20.658 7.131 1.00 28.06 367 ASP A C 1
ATOM 2950 O O . ASP A 1 367 ? -8.932 -19.890 6.243 1.00 28.06 367 ASP A O 1
#

Radius of gyration: 22.57 Å; Cα contacts (8 Å, |Δi|>4): 570; chains: 1; bounding box: 55×45×61 Å

pLDDT: mean 72.8, std 17.38, range [25.95, 96.62]